Protein AF-A0A5B3FXK9-F1 (afdb_monomer_lite)

pLDDT: mean 92.74, std 5.98, range [57.97, 98.12]

Foldseek 3Di:
DWWQAAAAPVVLLVVLVVVLVVVLVVQDLCCLAPHDLLVVLVVSLVVSQDALPKDWDPPPKDKDKDWDWDALVRDDPVSNVPDPDGIATWIKIKTWIAMDDDQCLRRHHQDPDPDDTFPWDQDNRTTIGMDTDPHRDPPDDPVVVVVVVVVVVVSNVVSVVRSVSSNVVSVVSSVVRSVVSSVVSVVVSVVSVVVVVVVVVVDPPD

Organism: NCBI:txid328814

Sequence (206 aa):
MYLFNNTPIQTRFDESDKKIASELNKITDNELLNCDLQKIADRIEQQYSIICDTEFTTEDVEPISYLMPISREALRPELRIGAIHEFYDFVAVDYKFKIQGDYTFFFNTPTDTHYAPIKGSANANGLTLTIITEYTRIPLSDEWKERVKEDIKFLVSEVKTRINLLKEECKKRNANIKPNVLSILEKERQNLIEKKAHDAKLNPFK

Radius of gyration: 26.64 Å; chains: 1; bounding box: 63×34×82 Å

Structure (mmCIF, N/CA/C/O backbone):
data_AF-A0A5B3FXK9-F1
#
_entry.id   AF-A0A5B3FXK9-F1
#
loop_
_atom_site.group_PDB
_atom_site.id
_atom_site.type_symbol
_atom_site.label_atom_id
_atom_site.label_alt_id
_atom_site.label_comp_id
_atom_site.label_asym_id
_atom_site.label_entity_id
_atom_site.label_seq_id
_atom_site.pdbx_PDB_ins_code
_atom_site.Cartn_x
_atom_site.Cartn_y
_atom_site.Cartn_z
_atom_site.occupancy
_atom_site.B_iso_or_equiv
_atom_site.auth_seq_id
_atom_site.auth_comp_id
_atom_site.auth_asym_id
_atom_site.auth_atom_id
_atom_site.pdbx_PDB_model_num
ATOM 1 N N . MET A 1 1 ? 5.997 10.559 -14.196 1.00 81.81 1 MET A N 1
ATOM 2 C CA . MET A 1 1 ? 5.509 10.458 -12.806 1.00 81.81 1 MET A CA 1
ATOM 3 C C . MET A 1 1 ? 6.437 9.501 -12.059 1.00 81.81 1 MET A C 1
ATOM 5 O O . MET A 1 1 ? 7.185 8.783 -12.723 1.00 81.81 1 MET A O 1
ATOM 9 N N . TYR A 1 2 ? 6.480 9.555 -10.728 1.00 89.50 2 TYR A N 1
ATOM 10 C CA . TYR A 1 2 ? 7.303 8.655 -9.918 1.00 89.50 2 TYR A CA 1
ATOM 11 C C . TYR A 1 2 ? 6.412 7.870 -8.960 1.00 89.50 2 TYR A C 1
ATOM 13 O O . TYR A 1 2 ? 5.495 8.433 -8.364 1.00 89.50 2 TYR A O 1
ATOM 21 N N . LEU A 1 3 ? 6.675 6.574 -8.845 1.00 93.12 3 LEU A N 1
ATOM 22 C CA . LEU A 1 3 ? 5.987 5.674 -7.927 1.00 93.12 3 LEU A CA 1
ATOM 23 C C . LEU A 1 3 ? 6.659 5.738 -6.551 1.00 93.12 3 LEU A C 1
ATOM 25 O O . LEU A 1 3 ? 7.867 5.967 -6.455 1.00 93.12 3 LEU A O 1
ATOM 29 N N . PHE A 1 4 ? 5.872 5.509 -5.500 1.00 92.19 4 PHE A N 1
ATOM 30 C CA . PHE A 1 4 ? 6.285 5.472 -4.093 1.00 92.19 4 PHE A CA 1
ATOM 31 C C . PHE A 1 4 ? 6.976 6.752 -3.599 1.00 92.19 4 PHE A C 1
ATOM 33 O O . PHE A 1 4 ? 7.800 6.692 -2.691 1.00 92.19 4 PHE A O 1
ATOM 40 N N . ASN A 1 5 ? 6.670 7.907 -4.195 1.00 86.38 5 ASN A N 1
ATOM 41 C CA . ASN A 1 5 ? 7.352 9.174 -3.903 1.00 86.38 5 ASN A CA 1
ATOM 42 C C . ASN A 1 5 ? 6.392 10.337 -3.594 1.00 86.38 5 ASN A C 1
ATOM 44 O O . ASN A 1 5 ? 6.823 11.486 -3.547 1.00 86.38 5 ASN A O 1
ATOM 48 N N . ASN A 1 6 ? 5.090 10.070 -3.448 1.00 82.75 6 ASN A N 1
ATOM 49 C CA . ASN A 1 6 ? 4.098 11.140 -3.328 1.00 82.75 6 ASN A CA 1
ATOM 50 C C . ASN A 1 6 ? 3.686 11.362 -1.874 1.00 82.75 6 ASN A C 1
ATOM 52 O O . ASN A 1 6 ? 3.836 12.462 -1.351 1.00 82.75 6 ASN A O 1
ATOM 56 N N . THR A 1 7 ? 3.137 10.334 -1.226 1.00 90.00 7 THR A N 1
ATOM 57 C CA . THR A 1 7 ? 2.491 10.498 0.081 1.00 90.00 7 THR A CA 1
ATOM 58 C C . THR A 1 7 ? 2.931 9.395 1.035 1.00 90.00 7 THR A C 1
ATOM 60 O O . THR A 1 7 ? 2.656 8.229 0.763 1.00 90.00 7 THR A O 1
ATOM 63 N N . PRO A 1 8 ? 3.558 9.705 2.181 1.00 93.00 8 PRO A N 1
ATOM 64 C CA . PRO A 1 8 ? 3.872 8.692 3.184 1.00 93.00 8 PRO A CA 1
ATOM 65 C C . PRO A 1 8 ? 2.625 7.899 3.575 1.00 93.00 8 PRO A C 1
ATOM 67 O O . PRO A 1 8 ? 1.554 8.488 3.756 1.00 93.00 8 PRO A O 1
ATOM 70 N N . ILE A 1 9 ? 2.748 6.579 3.712 1.00 94.88 9 ILE A N 1
ATOM 71 C CA . ILE A 1 9 ? 1.626 5.711 4.102 1.00 94.88 9 ILE A CA 1
ATOM 72 C C . ILE A 1 9 ? 1.022 6.113 5.453 1.00 94.88 9 ILE A C 1
ATOM 74 O O . ILE A 1 9 ? -0.195 6.036 5.622 1.00 94.88 9 ILE A O 1
ATOM 78 N N . GLN A 1 10 ? 1.838 6.681 6.346 1.00 94.88 10 GLN A N 1
ATOM 79 C CA . GLN A 1 10 ? 1.399 7.268 7.610 1.00 94.88 10 GLN A CA 1
ATOM 80 C C . GLN A 1 10 ? 0.251 8.274 7.442 1.00 94.88 10 GLN A C 1
ATOM 82 O O . GLN A 1 10 ? -0.659 8.301 8.260 1.00 94.88 10 GLN A O 1
ATOM 87 N N . THR A 1 11 ? 0.212 9.027 6.339 1.00 94.69 11 THR A N 1
ATOM 88 C CA . THR A 1 11 ? -0.885 9.972 6.063 1.00 94.69 11 THR A CA 1
ATOM 89 C C . THR A 1 11 ? -2.238 9.256 5.991 1.00 94.69 11 THR A C 1
ATOM 91 O O . THR A 1 11 ? -3.225 9.743 6.537 1.00 94.69 11 THR A O 1
ATOM 94 N N . ARG A 1 12 ? -2.291 8.063 5.373 1.00 95.06 12 ARG A N 1
ATOM 95 C CA . ARG A 1 12 ? -3.518 7.248 5.335 1.00 95.06 12 ARG A CA 1
ATOM 96 C C . ARG A 1 12 ? -3.893 6.733 6.721 1.00 95.06 12 ARG A C 1
ATOM 98 O O . ARG A 1 12 ? -5.078 6.667 7.045 1.00 95.06 12 ARG A O 1
ATOM 105 N N . PHE A 1 13 ? -2.897 6.353 7.522 1.00 97.00 13 PHE A N 1
ATOM 106 C CA . PHE A 1 13 ? -3.119 5.903 8.895 1.00 97.00 13 PHE A CA 1
ATOM 107 C C . PHE A 1 13 ? -3.712 7.031 9.737 1.00 97.00 13 PHE A C 1
ATOM 109 O O . PHE A 1 13 ? -4.782 6.848 10.309 1.00 97.00 13 PHE A O 1
ATOM 116 N N . ASP A 1 14 ? -3.118 8.223 9.689 1.00 96.62 14 ASP A N 1
ATOM 117 C CA . ASP A 1 14 ? -3.588 9.402 10.417 1.00 96.62 14 ASP A CA 1
ATOM 118 C C . ASP A 1 14 ? -5.019 9.797 10.018 1.00 96.62 14 ASP A C 1
ATOM 120 O O . ASP A 1 14 ? -5.844 10.152 10.863 1.00 96.62 14 ASP A O 1
ATOM 124 N N . GLU A 1 15 ? -5.351 9.736 8.726 1.00 96.56 15 GLU A N 1
ATOM 125 C CA . GLU A 1 15 ? -6.713 9.982 8.243 1.00 96.56 15 GLU A CA 1
ATOM 126 C C . GLU A 1 15 ? -7.714 8.953 8.771 1.00 96.56 15 GLU A C 1
ATOM 128 O O . GLU A 1 15 ? -8.836 9.311 9.145 1.00 96.56 15 GLU A O 1
ATOM 133 N N . SER A 1 16 ? -7.330 7.677 8.812 1.00 96.81 16 SER A N 1
ATOM 134 C CA . SER A 1 16 ? -8.173 6.635 9.385 1.00 96.81 16 SER A CA 1
ATOM 135 C C . SER A 1 16 ? -8.326 6.795 10.896 1.00 96.81 16 SER A C 1
ATOM 137 O O . SER A 1 16 ? -9.437 6.628 11.397 1.00 96.81 16 SER A O 1
ATOM 139 N N . ASP A 1 17 ? -7.261 7.139 11.614 1.00 97.19 17 ASP A N 1
ATOM 140 C CA . ASP A 1 17 ? -7.272 7.311 13.068 1.00 97.19 17 ASP A CA 1
ATOM 141 C C . ASP A 1 17 ? -8.139 8.507 13.478 1.00 97.19 17 ASP A C 1
ATOM 143 O O . ASP A 1 17 ? -8.916 8.418 14.430 1.00 97.19 17 ASP A O 1
ATOM 147 N N . LYS A 1 18 ? -8.124 9.598 12.698 1.00 97.62 18 LYS A N 1
ATOM 148 C CA . LYS A 1 18 ? -9.058 10.725 12.877 1.00 97.62 18 LYS A CA 1
ATOM 149 C C . LYS A 1 18 ? -10.519 10.295 12.744 1.00 97.62 18 LYS A C 1
ATOM 151 O O . LYS A 1 18 ? -11.366 10.761 13.506 1.00 97.62 18 LYS A O 1
ATOM 156 N N . LYS A 1 19 ? -10.830 9.409 11.792 1.00 97.81 19 LYS A N 1
ATOM 157 C CA . LYS A 1 19 ? -12.194 8.883 11.623 1.00 97.81 19 LYS A CA 1
ATOM 158 C C . LYS A 1 19 ? -12.588 7.977 12.789 1.00 97.81 19 LYS A C 1
ATOM 160 O O . LYS A 1 19 ? -13.693 8.133 13.296 1.00 97.81 19 LYS A O 1
ATOM 165 N N . ILE A 1 20 ? -11.681 7.117 13.260 1.00 98.00 20 ILE A N 1
ATOM 166 C CA . ILE A 1 20 ? -11.895 6.295 14.462 1.00 98.00 20 ILE A CA 1
ATOM 167 C C . ILE A 1 20 ? -12.208 7.190 15.665 1.00 98.00 20 ILE A C 1
ATOM 169 O O . ILE A 1 20 ? -13.230 6.997 16.316 1.00 98.00 20 ILE A O 1
ATOM 173 N N . ALA A 1 21 ? -11.389 8.212 15.924 1.00 97.06 21 ALA A N 1
ATOM 174 C CA . ALA A 1 21 ? -11.617 9.147 17.025 1.00 97.06 21 ALA A CA 1
ATOM 175 C C . ALA A 1 21 ? -12.979 9.855 16.910 1.00 97.06 21 ALA A C 1
ATOM 177 O O . ALA A 1 21 ? -13.690 10.018 17.900 1.00 97.06 21 ALA A O 1
ATOM 178 N N . SER A 1 22 ? -13.382 10.241 15.694 1.00 97.12 22 SER A N 1
ATOM 179 C CA . SER A 1 22 ? -14.701 10.831 15.464 1.00 97.12 22 SER A CA 1
ATOM 180 C C . SER A 1 22 ? -15.853 9.863 15.731 1.00 97.12 22 SER A C 1
ATOM 182 O O . SER A 1 22 ? -16.905 10.334 16.155 1.00 97.12 22 SER A O 1
ATOM 184 N N . GLU A 1 23 ? -15.708 8.568 15.449 1.00 96.19 23 GLU A N 1
ATOM 185 C CA . GLU A 1 23 ? -16.738 7.569 15.759 1.00 96.19 23 GLU A CA 1
ATOM 186 C C . GLU A 1 23 ? -16.825 7.285 17.252 1.00 96.19 23 GLU A C 1
ATOM 188 O O . GLU A 1 23 ? -17.927 7.192 17.784 1.00 96.19 23 GLU A O 1
ATOM 193 N N . LEU A 1 24 ? -15.685 7.214 17.942 1.00 96.31 24 LEU A N 1
ATOM 194 C CA . LEU A 1 24 ? -15.653 7.030 19.393 1.00 96.31 24 LEU A CA 1
ATOM 195 C C . LEU A 1 24 ? -16.425 8.146 20.109 1.00 96.31 24 LEU A C 1
ATOM 197 O O . LEU A 1 24 ? -17.280 7.864 20.940 1.00 96.31 24 LEU A O 1
ATOM 201 N N . ASN A 1 25 ? -16.243 9.399 19.680 1.00 94.81 25 ASN A N 1
ATOM 202 C CA . ASN A 1 25 ? -16.965 10.554 20.227 1.00 94.81 25 ASN A CA 1
ATOM 203 C C . ASN A 1 25 ? -18.492 10.526 20.005 1.00 94.81 25 ASN A C 1
ATOM 205 O O . ASN A 1 25 ? -19.206 11.323 20.611 1.00 94.81 25 ASN A O 1
ATOM 209 N N . LYS A 1 26 ? -19.006 9.670 19.112 1.00 95.25 26 LYS A N 1
ATOM 210 C CA . LYS A 1 26 ? -20.451 9.516 18.868 1.00 95.25 26 LYS A CA 1
ATOM 211 C C . LYS A 1 26 ? -21.091 8.448 19.755 1.00 95.25 26 LYS A C 1
ATOM 213 O O . LYS A 1 26 ? -22.316 8.347 19.756 1.00 95.25 26 LYS A O 1
ATOM 218 N N . ILE A 1 27 ? -20.297 7.652 20.471 1.00 94.44 27 ILE A N 1
ATOM 219 C CA . ILE A 1 27 ? -20.809 6.585 21.330 1.00 94.44 27 ILE A CA 1
ATOM 220 C C . ILE A 1 27 ? -21.495 7.212 22.538 1.00 94.44 27 ILE A C 1
ATOM 222 O O . ILE A 1 27 ? -20.936 8.050 23.243 1.00 94.44 27 ILE A O 1
ATOM 226 N N . THR A 1 28 ? -22.735 6.803 22.775 1.00 94.38 28 THR A N 1
ATOM 227 C CA . THR A 1 28 ? -23.538 7.335 23.874 1.00 94.38 28 THR A CA 1
ATOM 228 C C . THR A 1 28 ? -23.188 6.681 25.212 1.00 94.38 28 THR A C 1
ATOM 230 O O . THR A 1 28 ? -22.796 5.516 25.275 1.00 94.38 28 THR A O 1
ATOM 233 N N . ASP A 1 29 ? -23.454 7.384 26.318 1.00 93.38 29 ASP A N 1
ATOM 234 C CA . ASP A 1 29 ? -23.373 6.833 27.681 1.00 93.38 29 ASP A CA 1
ATOM 235 C C . ASP A 1 29 ? -24.139 5.508 27.837 1.00 93.38 29 ASP A C 1
ATOM 237 O O . ASP A 1 29 ? -23.739 4.624 28.596 1.00 93.38 29 ASP A O 1
ATOM 241 N N . ASN A 1 30 ? -25.275 5.377 27.143 1.00 92.81 30 ASN A N 1
ATOM 242 C CA . ASN A 1 30 ? -26.085 4.165 27.173 1.00 92.81 30 ASN A CA 1
ATOM 243 C C . ASN A 1 30 ? -25.373 2.999 26.478 1.00 92.81 30 ASN A C 1
ATOM 245 O O . ASN A 1 30 ? -25.365 1.892 27.010 1.00 92.81 30 ASN A O 1
ATOM 249 N N . GLU A 1 31 ? -24.760 3.248 25.321 1.00 92.00 31 GLU A N 1
ATOM 250 C CA . GLU A 1 31 ? -23.959 2.245 24.619 1.00 92.00 31 GLU A CA 1
ATOM 251 C C . GLU A 1 31 ? -22.727 1.850 25.438 1.00 92.00 31 GLU A C 1
ATOM 253 O O . GLU A 1 31 ? -22.472 0.660 25.604 1.00 92.00 31 GLU A O 1
ATOM 258 N N . LEU A 1 32 ? -22.017 2.814 26.034 1.00 93.19 32 LEU A N 1
ATOM 259 C CA . LEU A 1 32 ? -20.849 2.531 26.878 1.00 93.19 32 LEU A CA 1
ATOM 260 C C . LEU A 1 32 ? -21.176 1.619 28.068 1.00 93.19 32 LEU A C 1
ATOM 262 O O . LEU A 1 32 ? -20.353 0.787 28.446 1.00 93.19 32 LEU A O 1
ATOM 266 N N . LEU A 1 33 ? -22.353 1.771 28.680 1.00 92.56 33 LEU A N 1
ATOM 267 C CA . LEU A 1 33 ? -22.724 1.016 29.882 1.00 92.56 33 LEU A CA 1
ATOM 268 C C . LEU A 1 33 ? -23.396 -0.322 29.586 1.00 92.56 33 LEU A C 1
ATOM 270 O O . LEU A 1 33 ? -23.212 -1.267 30.350 1.00 92.56 33 LEU A O 1
ATOM 274 N N . ASN A 1 34 ? -24.188 -0.390 28.516 1.00 91.56 34 ASN A N 1
ATOM 275 C CA . ASN A 1 34 ? -25.097 -1.511 28.283 1.00 91.56 34 ASN A CA 1
ATOM 276 C C . ASN A 1 34 ? -24.717 -2.368 27.069 1.00 91.56 34 ASN A C 1
ATOM 278 O O . ASN A 1 34 ? -25.306 -3.434 26.880 1.00 91.56 34 ASN A O 1
ATOM 282 N N . CYS A 1 35 ? -23.761 -1.938 26.240 1.00 91.12 35 CYS A N 1
ATOM 283 C CA . CYS A 1 35 ? -23.294 -2.722 25.101 1.00 91.12 35 CYS A CA 1
ATOM 284 C C . CYS A 1 35 ? -21.993 -3.474 25.389 1.00 91.12 35 CYS A C 1
ATOM 286 O O . CYS A 1 35 ? -21.194 -3.137 26.263 1.00 91.12 35 CYS A O 1
ATOM 288 N N . ASP A 1 36 ? -21.781 -4.515 24.588 1.00 95.19 36 ASP A N 1
ATOM 289 C CA . ASP A 1 36 ? -20.534 -5.260 24.557 1.00 95.19 36 ASP A CA 1
ATOM 290 C C . ASP A 1 36 ? -19.453 -4.439 23.837 1.00 95.19 36 ASP A C 1
ATOM 292 O O . ASP A 1 36 ? -19.494 -4.272 22.614 1.00 95.19 36 ASP A O 1
ATOM 296 N N . LEU A 1 37 ? -18.483 -3.932 24.603 1.00 95.44 37 LEU A N 1
ATOM 297 C CA . LEU A 1 37 ? -17.382 -3.126 24.072 1.00 95.44 37 LEU A CA 1
ATOM 298 C C . LEU A 1 37 ? -16.532 -3.896 23.051 1.00 95.44 37 LEU A C 1
ATOM 300 O O . LEU A 1 37 ? -15.992 -3.272 22.139 1.00 95.44 37 LEU A O 1
ATOM 304 N N . GLN A 1 38 ? -16.460 -5.232 23.144 1.00 96.56 38 GLN A N 1
ATOM 305 C CA . GLN A 1 38 ? -15.761 -6.052 22.148 1.00 96.56 38 GLN A CA 1
ATOM 306 C C . GLN A 1 38 ? -16.416 -5.922 20.779 1.00 96.56 38 GLN A C 1
ATOM 308 O O . GLN A 1 38 ? -15.727 -5.656 19.801 1.00 96.56 38 GLN A O 1
ATOM 313 N N . LYS A 1 39 ? -17.751 -5.982 20.716 1.00 95.81 39 LYS A N 1
ATOM 314 C CA . LYS A 1 39 ? -18.489 -5.827 19.453 1.00 95.81 39 LYS A CA 1
ATOM 315 C C . LYS A 1 39 ? -18.331 -4.436 18.847 1.00 95.81 39 LYS A C 1
ATOM 317 O O . LYS A 1 39 ? -18.278 -4.305 17.626 1.00 95.81 39 LYS A O 1
ATOM 322 N N . ILE A 1 40 ? -18.266 -3.395 19.681 1.00 95.06 40 ILE A N 1
ATOM 323 C CA . ILE A 1 40 ? -18.014 -2.026 19.209 1.00 95.06 40 ILE A CA 1
ATOM 324 C C . ILE A 1 40 ? -16.604 -1.933 18.617 1.00 95.06 40 ILE A C 1
ATOM 326 O O . ILE A 1 40 ? -16.437 -1.394 17.522 1.00 95.06 40 ILE A O 1
ATOM 330 N N . ALA A 1 41 ? -15.608 -2.487 19.311 1.00 97.00 41 ALA A N 1
ATOM 331 C CA . ALA A 1 41 ? -14.229 -2.487 18.848 1.00 97.00 41 ALA A CA 1
ATOM 332 C C . ALA A 1 41 ? -14.040 -3.295 17.556 1.00 97.00 41 ALA A C 1
ATOM 334 O O . ALA A 1 41 ? -13.405 -2.792 16.634 1.00 97.00 41 ALA A O 1
ATOM 335 N N . ASP A 1 42 ? -14.656 -4.476 17.451 1.00 97.12 42 ASP A N 1
ATOM 336 C CA . ASP A 1 42 ? -14.648 -5.312 16.242 1.00 97.12 42 ASP A CA 1
ATOM 337 C C . ASP A 1 42 ? -15.225 -4.561 15.037 1.00 97.12 42 ASP A C 1
ATOM 339 O O . ASP A 1 42 ? -14.643 -4.557 13.953 1.00 97.12 42 ASP A O 1
ATOM 343 N N . ARG A 1 43 ? -16.355 -3.866 15.229 1.00 96.31 43 ARG A N 1
ATOM 344 C CA . ARG A 1 43 ? -16.976 -3.050 14.178 1.00 96.31 43 ARG A CA 1
ATOM 345 C C . ARG A 1 43 ? -16.040 -1.938 13.704 1.00 96.31 43 ARG A C 1
ATOM 347 O O . ARG A 1 43 ? -15.911 -1.725 12.501 1.00 96.31 43 ARG A O 1
ATOM 354 N N . ILE A 1 44 ? -15.412 -1.220 14.636 1.00 96.75 44 ILE A N 1
ATOM 355 C CA . ILE A 1 44 ? -14.489 -0.122 14.316 1.00 96.75 44 ILE A CA 1
ATOM 356 C C . ILE A 1 44 ? -13.240 -0.665 13.609 1.00 96.75 44 ILE A C 1
ATOM 358 O O . ILE A 1 44 ? -12.841 -0.117 12.584 1.00 96.75 44 ILE A O 1
ATOM 362 N N . GLU A 1 45 ? -12.653 -1.760 14.092 1.00 97.31 45 GLU A N 1
ATOM 363 C CA . GLU A 1 45 ? -11.527 -2.423 13.429 1.00 97.31 45 GLU A CA 1
ATOM 364 C C . GLU A 1 45 ? -11.882 -2.815 11.995 1.00 97.31 45 GLU A C 1
ATOM 366 O O . GLU A 1 45 ? -11.158 -2.453 11.069 1.00 97.31 45 GLU A O 1
ATOM 371 N N . GLN A 1 46 ? -13.014 -3.489 11.787 1.00 96.00 46 GLN A N 1
ATOM 372 C CA . GLN A 1 46 ? -13.442 -3.916 10.458 1.00 96.00 46 GLN A C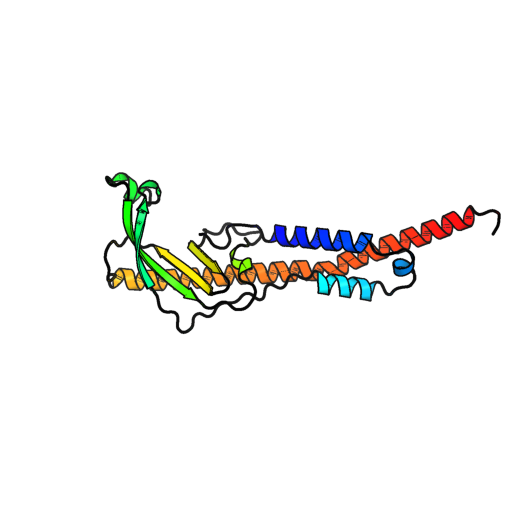A 1
ATOM 373 C C . GLN A 1 46 ? -13.670 -2.729 9.512 1.00 96.00 46 GLN A C 1
ATOM 375 O O . GLN A 1 46 ? -13.276 -2.783 8.349 1.00 96.00 46 GLN A O 1
ATOM 380 N N . GLN A 1 47 ? -14.292 -1.654 10.000 1.00 96.75 47 GLN A N 1
ATOM 381 C CA . GLN A 1 47 ? -14.632 -0.487 9.186 1.00 96.75 47 GLN A CA 1
ATOM 382 C C . GLN A 1 47 ? -13.413 0.366 8.817 1.00 96.75 47 GLN A C 1
ATOM 384 O O . GLN A 1 47 ? -13.388 0.970 7.744 1.00 96.75 47 GLN A O 1
ATOM 389 N N . TYR A 1 48 ? -12.424 0.448 9.707 1.00 97.56 48 TYR A N 1
ATOM 390 C CA . TYR A 1 48 ? -11.278 1.344 9.560 1.00 97.56 48 TYR A CA 1
ATOM 391 C C . TYR A 1 48 ? -9.963 0.622 9.278 1.00 97.56 48 TYR A C 1
ATOM 393 O O . TYR A 1 48 ? -8.921 1.271 9.197 1.00 97.56 48 TYR A O 1
ATOM 401 N N . SER A 1 49 ? -9.985 -0.697 9.099 1.00 97.12 49 SER A N 1
ATOM 402 C CA . SER A 1 49 ? -8.832 -1.444 8.608 1.00 97.12 49 SER A CA 1
ATOM 403 C C . SER A 1 49 ? -8.470 -1.011 7.192 1.00 97.12 49 SER A C 1
ATOM 405 O O . SER A 1 49 ? -9.324 -0.898 6.315 1.00 97.12 49 SER A O 1
ATOM 407 N N . ILE A 1 50 ? -7.179 -0.795 6.960 1.00 96.75 50 ILE A N 1
ATOM 408 C CA . ILE A 1 50 ? -6.650 -0.492 5.630 1.00 96.75 50 ILE A CA 1
ATOM 409 C C . ILE A 1 50 ? -6.105 -1.789 5.046 1.00 96.75 50 ILE A C 1
ATOM 411 O O . ILE A 1 50 ? -5.188 -2.387 5.610 1.00 96.75 50 ILE A O 1
ATOM 415 N N . ILE A 1 51 ? -6.679 -2.236 3.933 1.00 94.62 51 ILE A N 1
ATOM 416 C CA . ILE A 1 51 ? -6.261 -3.457 3.244 1.00 94.62 51 ILE A CA 1
ATOM 417 C C . ILE A 1 51 ? -5.364 -3.052 2.077 1.00 94.62 51 ILE A C 1
ATOM 419 O O . ILE A 1 51 ? -5.804 -2.356 1.168 1.00 94.62 51 ILE A O 1
ATOM 423 N N . CYS A 1 52 ? -4.104 -3.482 2.117 1.00 95.38 52 CYS A N 1
ATOM 424 C CA . CYS A 1 52 ? -3.200 -3.422 0.974 1.00 95.38 52 CYS A CA 1
ATOM 425 C C . CYS A 1 52 ? -3.219 -4.795 0.294 1.00 95.38 52 CYS A C 1
ATOM 427 O O . CYS A 1 52 ? -2.520 -5.718 0.705 1.00 95.38 52 CYS A O 1
ATOM 429 N N . ASP A 1 53 ? -4.069 -4.959 -0.712 1.00 93.31 53 ASP A N 1
ATOM 430 C CA . ASP A 1 53 ? -4.179 -6.172 -1.532 1.00 93.31 53 ASP A CA 1
ATOM 431 C C . ASP A 1 53 ? -3.526 -6.002 -2.910 1.00 93.31 53 ASP A C 1
ATOM 433 O O . ASP A 1 53 ? -3.642 -6.867 -3.773 1.00 93.31 53 ASP A O 1
ATOM 437 N N . THR A 1 54 ? -2.816 -4.890 -3.109 1.00 94.88 54 THR A N 1
ATOM 438 C CA . THR A 1 54 ? -2.213 -4.530 -4.386 1.00 94.88 54 THR A CA 1
ATOM 439 C C . THR A 1 54 ? -1.202 -5.577 -4.831 1.00 94.88 54 THR A C 1
ATOM 441 O O . THR A 1 54 ? -0.261 -5.914 -4.105 1.00 94.88 54 THR A O 1
ATOM 444 N N . GLU A 1 55 ? -1.370 -6.060 -6.054 1.00 94.69 55 GLU A N 1
ATOM 445 C CA . GLU A 1 55 ? -0.470 -6.986 -6.737 1.00 94.69 55 GLU A CA 1
ATOM 446 C C . GLU A 1 55 ? -0.418 -6.653 -8.229 1.00 94.69 55 GLU A C 1
ATOM 448 O O . GLU A 1 55 ? -1.256 -5.918 -8.750 1.00 94.69 55 GLU A O 1
ATOM 453 N N . PHE A 1 56 ? 0.589 -7.161 -8.938 1.00 94.75 56 PHE A N 1
ATOM 454 C CA . PHE A 1 56 ? 0.669 -7.011 -10.388 1.00 94.75 56 PHE A CA 1
ATOM 455 C C . PHE A 1 56 ? 1.281 -8.249 -11.042 1.00 94.75 56 PHE A C 1
ATOM 457 O O . PHE A 1 56 ? 2.175 -8.891 -10.481 1.00 94.75 56 PHE A O 1
ATOM 464 N N . THR A 1 57 ? 0.799 -8.582 -12.238 1.00 92.44 57 THR A N 1
ATOM 465 C CA . THR A 1 57 ? 1.221 -9.778 -12.978 1.00 92.44 57 THR A CA 1
ATOM 466 C C . THR A 1 57 ? 2.352 -9.449 -13.936 1.00 92.44 57 THR A C 1
ATOM 468 O O . THR A 1 57 ? 2.294 -8.444 -14.642 1.00 92.44 57 THR A O 1
ATOM 471 N N . THR A 1 58 ? 3.353 -10.324 -14.009 1.00 91.69 58 THR A N 1
ATOM 472 C CA . THR A 1 58 ? 4.496 -10.187 -14.930 1.00 91.69 58 THR A CA 1
ATOM 473 C C . THR A 1 58 ? 4.390 -11.086 -16.164 1.00 91.69 58 THR A C 1
ATOM 475 O O . THR A 1 58 ? 5.347 -11.181 -16.926 1.00 91.69 58 THR A O 1
ATOM 478 N N . GLU A 1 59 ? 3.256 -11.762 -16.342 1.00 86.56 59 GLU A N 1
ATOM 479 C CA . GLU A 1 59 ? 2.956 -12.614 -17.496 1.00 86.56 59 GLU A CA 1
ATOM 480 C C . GLU A 1 59 ? 2.484 -11.772 -18.688 1.00 86.56 59 GLU A C 1
ATOM 482 O O . GLU A 1 59 ? 1.808 -10.758 -18.498 1.00 86.56 59 GLU A O 1
ATOM 487 N N . ASP A 1 60 ? 2.855 -12.195 -19.900 1.00 82.88 60 ASP A N 1
ATOM 488 C CA . ASP A 1 60 ? 2.449 -11.590 -21.179 1.00 82.88 60 ASP A CA 1
ATOM 489 C C . ASP A 1 60 ? 2.683 -10.070 -21.278 1.00 82.88 60 ASP A C 1
ATOM 491 O O . ASP A 1 60 ? 1.885 -9.323 -21.848 1.00 82.88 60 ASP A O 1
ATOM 495 N N . VAL A 1 61 ? 3.789 -9.590 -20.699 1.00 89.94 61 VAL A N 1
ATOM 496 C CA . VAL A 1 61 ? 4.155 -8.169 -20.726 1.00 89.94 61 VAL A CA 1
ATOM 497 C C . VAL A 1 61 ? 5.003 -7.869 -21.956 1.00 89.94 61 VAL A C 1
ATOM 499 O O . VAL A 1 61 ? 6.173 -8.251 -22.028 1.00 89.94 61 VAL A O 1
ATOM 502 N N . GLU A 1 62 ? 4.433 -7.123 -22.897 1.00 87.62 62 GLU A N 1
ATOM 503 C CA . GLU A 1 62 ? 5.155 -6.640 -24.073 1.00 87.62 62 GLU A CA 1
ATOM 504 C C . GLU A 1 62 ? 5.765 -5.248 -23.826 1.00 87.62 62 GLU A C 1
ATOM 506 O O . GLU A 1 62 ? 5.054 -4.327 -23.403 1.00 87.62 62 GLU A O 1
ATOM 511 N N . PRO A 1 63 ? 7.076 -5.062 -24.081 1.00 94.56 63 PRO A N 1
ATOM 512 C CA . PRO A 1 63 ? 7.711 -3.757 -23.983 1.00 94.56 63 PRO A CA 1
ATOM 513 C C . PRO A 1 63 ? 7.348 -2.867 -25.174 1.00 94.56 63 PRO A C 1
ATOM 515 O O . PRO A 1 63 ? 7.334 -3.312 -26.322 1.00 94.56 63 PRO A O 1
ATOM 518 N N . ILE A 1 64 ? 7.154 -1.576 -24.916 1.00 95.25 64 ILE A N 1
ATOM 519 C CA . ILE A 1 64 ? 6.941 -0.562 -25.952 1.00 95.25 64 ILE A CA 1
ATOM 520 C C . ILE A 1 64 ? 8.129 0.395 -25.938 1.00 95.25 64 ILE A C 1
ATOM 522 O O . ILE A 1 64 ? 8.343 1.110 -24.962 1.00 95.25 64 ILE A O 1
ATOM 526 N N . SER A 1 65 ? 8.904 0.417 -27.023 1.00 96.12 65 SER A N 1
ATOM 527 C CA . SER A 1 65 ? 10.052 1.315 -27.176 1.00 96.12 65 SER A CA 1
ATOM 528 C C . SER A 1 65 ? 9.693 2.547 -28.002 1.00 96.12 65 SER A C 1
ATOM 530 O O . SER A 1 65 ? 9.071 2.430 -29.056 1.00 96.12 65 SER A O 1
ATOM 532 N N . TYR A 1 66 ? 10.122 3.723 -27.554 1.00 96.12 66 TYR A N 1
ATOM 533 C CA . TYR A 1 66 ? 9.893 4.992 -28.246 1.00 96.12 66 TYR A CA 1
ATOM 534 C C . TYR A 1 66 ? 11.019 5.987 -27.951 1.00 96.12 66 TYR A C 1
ATOM 536 O O . TYR A 1 66 ? 11.741 5.845 -26.965 1.00 96.12 66 TYR A O 1
ATOM 544 N N . LEU A 1 67 ? 11.192 6.987 -28.818 1.00 95.69 67 LEU A N 1
ATOM 545 C CA . LEU A 1 67 ? 12.111 8.091 -28.551 1.00 95.69 67 LEU A CA 1
ATOM 546 C C . LEU A 1 67 ? 11.432 9.100 -27.626 1.00 95.69 67 LEU A C 1
ATOM 548 O O . LEU A 1 67 ? 10.311 9.541 -27.879 1.00 95.69 67 LEU A O 1
ATOM 552 N N . MET A 1 68 ? 12.118 9.436 -26.544 1.00 93.06 68 MET A N 1
ATOM 553 C CA . MET A 1 68 ? 11.692 10.396 -25.545 1.00 93.06 68 MET A CA 1
ATOM 554 C C . MET A 1 68 ? 12.699 11.551 -25.506 1.00 93.06 68 MET A C 1
ATOM 556 O O . MET A 1 68 ? 13.871 11.306 -25.206 1.00 93.06 68 MET A O 1
ATOM 560 N N . PRO A 1 69 ? 12.261 12.800 -25.737 1.00 93.50 69 PRO A N 1
ATOM 561 C CA . PRO A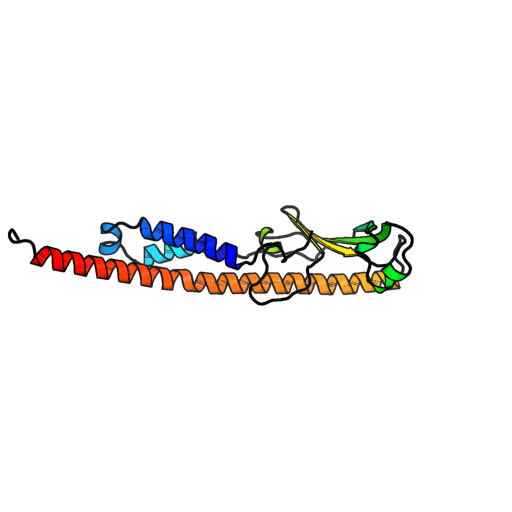 1 69 ? 13.130 13.953 -25.588 1.00 93.50 69 PRO A CA 1
ATOM 562 C C . PRO A 1 69 ? 13.424 14.187 -24.103 1.00 93.50 69 PRO A C 1
ATOM 564 O O . PRO A 1 69 ? 12.517 14.307 -23.273 1.00 93.50 69 PRO A O 1
ATOM 567 N N . ILE A 1 70 ? 14.705 14.264 -23.766 1.00 91.31 70 ILE A N 1
ATOM 568 C CA . ILE A 1 70 ? 15.216 14.562 -22.431 1.00 91.31 70 ILE A CA 1
ATOM 569 C C . ILE A 1 70 ? 15.915 15.912 -22.482 1.00 91.31 70 ILE A C 1
ATOM 571 O O . ILE A 1 70 ? 16.785 16.140 -23.322 1.00 91.31 70 ILE A O 1
ATOM 575 N N . SER A 1 71 ? 15.525 16.821 -21.588 1.00 91.94 71 SER A N 1
ATOM 576 C CA . SER A 1 71 ? 16.175 18.125 -21.500 1.00 91.94 71 SER A CA 1
ATOM 577 C C . SER A 1 71 ? 17.625 17.975 -21.050 1.00 91.94 71 SER A C 1
ATOM 579 O O . SER A 1 71 ? 17.967 17.084 -20.268 1.00 91.94 71 SER A O 1
ATOM 581 N N . ARG A 1 72 ? 18.480 18.899 -21.488 1.00 89.69 72 ARG A N 1
ATOM 582 C CA . ARG A 1 72 ? 19.884 18.980 -21.079 1.00 89.69 72 ARG A CA 1
ATOM 583 C C . ARG A 1 72 ? 20.033 18.952 -19.558 1.00 89.69 72 ARG A C 1
ATOM 585 O O . ARG A 1 72 ? 20.917 18.283 -19.041 1.00 89.69 72 ARG A O 1
ATOM 592 N N . GLU A 1 73 ? 19.159 19.645 -18.838 1.00 89.38 73 GLU A N 1
ATOM 593 C CA . GLU A 1 73 ? 19.175 19.706 -17.373 1.00 89.38 73 GLU A CA 1
ATOM 594 C C . GLU A 1 73 ? 18.887 18.355 -16.707 1.00 89.38 73 GLU A C 1
ATOM 596 O O . GLU A 1 73 ? 19.401 18.079 -15.624 1.00 89.38 73 GLU A O 1
ATOM 601 N N . ALA A 1 74 ? 18.101 17.497 -17.360 1.00 86.94 74 ALA A N 1
ATOM 602 C CA . ALA A 1 74 ? 17.751 16.171 -16.866 1.00 86.94 74 ALA A CA 1
ATOM 603 C C . ALA A 1 74 ? 18.793 15.090 -17.212 1.00 86.94 74 ALA A C 1
ATOM 605 O O . ALA A 1 74 ? 18.701 13.976 -16.694 1.00 86.94 74 ALA A O 1
ATOM 606 N N . LEU A 1 75 ? 19.792 15.394 -18.052 1.00 87.06 75 LEU A N 1
ATOM 607 C CA . LEU A 1 75 ? 20.889 14.469 -18.361 1.00 87.06 75 LEU A CA 1
ATOM 608 C C . LEU A 1 75 ? 21.721 14.153 -17.112 1.00 87.06 75 LEU A C 1
ATOM 610 O O . LEU A 1 75 ? 21.700 14.900 -16.134 1.00 87.06 75 LEU A O 1
ATOM 614 N N . ARG A 1 76 ? 22.518 13.082 -17.130 1.00 84.12 76 ARG A N 1
ATOM 615 C CA . ARG A 1 76 ? 23.520 12.867 -16.073 1.00 84.12 76 ARG A CA 1
ATOM 616 C C . ARG A 1 76 ? 24.631 13.925 -16.157 1.00 84.12 76 ARG A C 1
ATOM 618 O O . ARG A 1 76 ? 24.899 14.401 -17.264 1.00 84.12 76 ARG A O 1
ATOM 625 N N . PRO A 1 77 ? 25.267 14.319 -15.037 1.00 86.44 77 PRO A N 1
ATOM 626 C CA . PRO A 1 77 ? 26.290 15.367 -15.028 1.00 86.44 77 PRO A CA 1
ATOM 627 C C . PRO A 1 77 ? 27.378 15.187 -16.094 1.00 86.44 77 PRO A C 1
ATOM 629 O O . PRO A 1 77 ? 27.759 16.156 -16.743 1.00 86.44 77 PRO A O 1
ATOM 632 N N . GLU A 1 78 ? 27.805 13.951 -16.343 1.00 86.44 78 GLU A N 1
ATOM 633 C CA . GLU A 1 78 ? 28.841 13.605 -17.319 1.00 86.44 78 GLU A CA 1
ATOM 634 C C . GLU A 1 78 ? 28.404 13.941 -18.752 1.00 86.44 78 GLU A C 1
ATOM 636 O O . GLU A 1 78 ? 29.174 14.496 -19.535 1.00 86.44 78 GLU A O 1
ATOM 641 N N . LEU A 1 79 ? 27.136 13.676 -19.080 1.00 84.38 79 LEU A N 1
ATOM 642 C CA . LEU A 1 79 ? 26.549 13.979 -20.387 1.00 84.38 79 LEU A CA 1
ATOM 643 C C . LEU A 1 79 ? 26.245 15.476 -20.558 1.00 84.38 79 LEU A C 1
ATOM 645 O O . LEU A 1 79 ? 26.259 15.983 -21.678 1.00 84.38 79 LEU A O 1
ATOM 649 N N . ARG A 1 80 ? 26.007 16.214 -19.463 1.00 86.38 80 ARG A N 1
ATOM 650 C CA . ARG A 1 80 ? 25.719 17.663 -19.509 1.00 86.38 80 ARG A CA 1
ATOM 651 C C . ARG A 1 80 ? 26.905 18.507 -19.954 1.00 86.38 80 ARG A C 1
ATOM 653 O O . ARG A 1 80 ? 26.689 19.561 -20.558 1.00 86.38 80 ARG A O 1
ATOM 660 N N . ILE A 1 81 ? 28.126 18.076 -19.629 1.00 85.31 81 ILE A N 1
ATOM 661 C CA . ILE A 1 81 ? 29.360 18.838 -19.876 1.00 85.31 81 ILE A CA 1
ATOM 662 C C . ILE A 1 81 ? 29.570 19.062 -21.381 1.00 85.31 81 ILE A C 1
ATOM 664 O O . ILE A 1 81 ? 29.949 20.158 -21.784 1.00 85.31 81 ILE A O 1
ATOM 668 N N . GLY A 1 82 ? 29.263 18.060 -22.212 1.00 82.06 82 GLY A N 1
ATOM 669 C CA . GLY A 1 82 ? 29.374 18.139 -23.675 1.00 82.06 82 GLY A CA 1
ATOM 670 C C . GLY A 1 82 ? 28.076 18.496 -24.402 1.00 82.06 82 GLY A C 1
ATOM 671 O O . GLY A 1 82 ? 28.061 18.566 -25.630 1.00 82.06 82 GLY A O 1
ATOM 672 N N . ALA A 1 83 ? 26.976 18.693 -23.675 1.00 86.56 83 ALA A N 1
ATOM 673 C CA . ALA A 1 83 ? 25.674 18.924 -24.277 1.00 86.56 83 ALA A CA 1
ATOM 674 C C . ALA A 1 83 ? 25.547 20.361 -24.814 1.00 86.56 83 ALA A C 1
ATOM 676 O O . ALA A 1 83 ? 25.556 21.322 -24.047 1.00 86.56 83 ALA A O 1
ATOM 677 N N . ILE A 1 84 ? 25.367 20.500 -26.129 1.00 89.62 84 ILE A N 1
ATOM 678 C CA . ILE A 1 84 ? 25.164 21.781 -26.827 1.00 89.62 84 ILE A CA 1
ATOM 679 C C . ILE A 1 84 ? 23.689 22.092 -27.130 1.00 89.62 84 ILE A C 1
ATOM 681 O O . ILE A 1 84 ? 23.307 23.257 -27.172 1.00 89.62 84 ILE A O 1
ATOM 685 N N . HIS A 1 85 ? 22.855 21.069 -27.316 1.00 90.56 85 HIS A N 1
ATOM 686 C CA . HIS A 1 85 ? 21.417 21.203 -27.549 1.00 90.56 85 HIS A CA 1
ATOM 687 C C . HIS A 1 85 ? 20.614 21.233 -26.245 1.00 90.56 85 HIS A C 1
ATOM 689 O O . HIS A 1 85 ? 21.073 20.756 -25.205 1.00 90.56 85 HIS A O 1
ATOM 695 N N . GLU A 1 86 ? 19.409 21.799 -26.316 1.00 91.44 86 GLU A N 1
ATOM 696 C CA . GLU A 1 86 ? 18.472 21.883 -25.192 1.00 91.44 86 GLU A CA 1
ATOM 697 C C . GLU A 1 86 ? 17.796 20.537 -24.895 1.00 91.44 86 GLU A C 1
ATOM 699 O O . GLU A 1 86 ? 17.552 20.223 -23.733 1.00 91.44 86 GLU A O 1
ATOM 704 N N . PHE A 1 87 ? 17.566 19.713 -25.922 1.00 91.94 87 PHE A N 1
ATOM 705 C CA . PHE A 1 87 ? 16.934 18.398 -25.811 1.00 91.94 87 PHE A CA 1
ATOM 706 C C . PHE A 1 87 ? 17.722 17.327 -26.570 1.00 91.94 87 PHE A C 1
ATOM 708 O O . PHE A 1 87 ? 18.335 17.611 -27.600 1.00 91.94 87 PHE A O 1
ATOM 715 N N . TYR A 1 88 ? 17.671 16.098 -26.057 1.00 91.00 88 TYR A N 1
ATOM 716 C CA . TYR A 1 88 ? 18.263 14.901 -26.655 1.00 91.00 88 TYR A CA 1
ATOM 717 C C . TYR A 1 88 ? 17.249 13.767 -26.654 1.00 91.00 88 TYR A C 1
ATOM 719 O O . TYR A 1 88 ? 16.646 13.482 -25.621 1.00 91.00 88 TYR A O 1
ATOM 727 N N . ASP A 1 89 ? 17.092 13.099 -27.792 1.00 93.50 89 ASP A N 1
ATOM 728 C CA . ASP A 1 89 ? 16.208 11.944 -27.900 1.00 93.50 89 ASP A CA 1
ATOM 729 C C . ASP A 1 89 ? 16.903 10.685 -27.386 1.00 93.50 89 ASP A C 1
ATOM 731 O O . ASP A 1 89 ? 17.894 10.229 -27.960 1.00 93.50 89 ASP A O 1
ATOM 735 N N . PHE A 1 90 ? 16.350 10.095 -26.328 1.00 94.50 90 PHE A N 1
ATOM 736 C CA . PHE A 1 90 ? 16.754 8.783 -25.837 1.00 94.50 90 PHE A CA 1
ATOM 737 C C . PHE A 1 90 ? 15.635 7.766 -25.985 1.00 94.50 90 PHE A C 1
ATOM 739 O O . PHE A 1 90 ? 14.455 8.096 -25.916 1.00 94.50 90 PHE A O 1
ATOM 746 N N . VAL A 1 91 ? 15.998 6.501 -26.153 1.00 95.94 91 VAL A N 1
ATOM 747 C CA . VAL A 1 91 ? 15.032 5.413 -26.165 1.00 95.94 91 VAL A CA 1
ATOM 748 C C . VAL A 1 91 ? 14.522 5.208 -24.748 1.00 95.94 91 VAL A C 1
ATOM 750 O O . VAL A 1 91 ? 15.288 4.894 -23.832 1.00 95.94 91 VAL A O 1
ATOM 753 N N . ALA A 1 92 ? 13.216 5.363 -24.589 1.00 95.81 92 ALA A N 1
ATOM 754 C CA . ALA A 1 92 ? 12.471 4.906 -23.436 1.00 95.81 92 ALA A CA 1
ATOM 755 C C . ALA A 1 92 ? 11.796 3.569 -23.762 1.00 95.81 92 ALA A C 1
ATOM 757 O O . ALA A 1 92 ? 11.403 3.318 -24.904 1.00 95.81 92 ALA A O 1
ATOM 758 N N . VAL A 1 93 ? 11.680 2.708 -22.757 1.00 97.19 93 VAL A N 1
ATOM 759 C CA . VAL A 1 93 ? 10.997 1.420 -22.847 1.00 97.19 93 VAL A CA 1
ATOM 760 C C . VAL A 1 93 ? 9.971 1.340 -21.729 1.00 97.19 93 VAL A C 1
ATOM 762 O O . VAL A 1 93 ? 10.329 1.328 -20.550 1.00 97.19 93 VAL A O 1
ATOM 765 N N . ASP A 1 94 ? 8.703 1.282 -22.117 1.00 96.88 94 ASP A N 1
ATOM 766 C CA . ASP A 1 94 ? 7.580 1.110 -21.207 1.00 96.88 94 ASP A CA 1
ATOM 767 C C . ASP A 1 94 ? 7.196 -0.363 -21.095 1.00 96.88 94 ASP A C 1
ATOM 769 O O . ASP A 1 94 ? 6.990 -1.045 -22.098 1.00 96.88 94 ASP A O 1
ATOM 773 N N . TYR A 1 95 ? 7.024 -0.823 -19.860 1.00 97.38 95 TYR A N 1
ATOM 774 C CA . TYR A 1 95 ? 6.468 -2.128 -19.522 1.00 97.38 95 TYR A CA 1
ATOM 775 C C . TYR A 1 95 ? 5.133 -1.935 -18.816 1.00 97.38 95 TYR A C 1
ATOM 777 O O . TYR A 1 95 ? 5.079 -1.286 -17.769 1.00 97.38 95 TYR A O 1
ATOM 785 N N . LYS A 1 96 ? 4.062 -2.497 -19.383 1.00 95.50 96 LYS A N 1
ATOM 786 C CA . LYS A 1 96 ? 2.698 -2.367 -18.858 1.00 95.50 96 LYS A CA 1
ATOM 787 C C . LYS A 1 96 ? 2.257 -3.658 -18.177 1.00 95.50 96 LYS A C 1
ATOM 789 O O . LYS A 1 96 ? 2.051 -4.672 -18.833 1.00 95.50 96 LYS A O 1
ATOM 794 N N . PHE A 1 97 ? 2.079 -3.598 -16.866 1.00 96.19 97 PHE A N 1
ATOM 795 C CA . PHE A 1 97 ? 1.647 -4.702 -16.020 1.00 96.19 97 PHE A CA 1
ATOM 796 C C . PHE A 1 97 ? 0.179 -4.528 -15.628 1.00 96.19 97 PHE A C 1
ATOM 798 O O . PHE A 1 97 ? -0.266 -3.420 -15.310 1.00 96.19 97 PHE A O 1
ATOM 805 N N . LYS A 1 98 ? -0.574 -5.629 -15.594 1.00 95.12 98 LYS A N 1
ATOM 806 C CA . LYS A 1 98 ? -1.931 -5.629 -15.032 1.00 95.12 98 LYS A CA 1
ATOM 807 C C . LYS A 1 98 ? -1.841 -5.576 -13.509 1.00 95.12 98 LYS A C 1
ATOM 809 O O . LYS A 1 98 ? -1.016 -6.275 -12.926 1.00 95.12 98 LYS A O 1
ATOM 814 N N . ILE A 1 99 ? -2.689 -4.759 -12.890 1.00 95.25 99 ILE A N 1
ATOM 815 C CA . ILE A 1 99 ? -2.796 -4.620 -11.433 1.00 95.25 99 ILE A CA 1
ATOM 816 C C . ILE A 1 99 ? -4.014 -5.410 -10.942 1.00 95.25 99 ILE A C 1
ATOM 818 O O . ILE A 1 99 ? -5.043 -5.456 -11.615 1.00 95.25 99 ILE A O 1
ATOM 822 N N . GLN A 1 100 ? -3.896 -5.990 -9.754 1.00 93.31 100 GLN A N 1
ATOM 823 C CA . GLN A 1 100 ? -5.003 -6.449 -8.921 1.00 93.31 100 GLN A CA 1
ATOM 824 C C . GLN A 1 100 ? -5.002 -5.635 -7.619 1.00 93.31 100 GLN A C 1
ATOM 826 O O . GLN A 1 100 ? -3.934 -5.255 -7.139 1.00 93.31 100 GLN A O 1
ATOM 831 N N . GLY A 1 101 ? -6.183 -5.347 -7.070 1.00 93.44 101 GLY A N 1
ATOM 832 C CA . GLY A 1 101 ? -6.328 -4.536 -5.856 1.00 93.44 101 GLY A CA 1
ATOM 833 C C . GLY A 1 101 ? -6.230 -3.024 -6.090 1.00 93.44 101 GLY A C 1
ATOM 834 O O . GLY A 1 101 ? -6.367 -2.525 -7.211 1.00 93.44 101 GLY A O 1
ATOM 835 N N . ASP A 1 102 ? -6.013 -2.277 -5.009 1.00 94.88 102 ASP A N 1
ATOM 836 C CA . ASP A 1 102 ? -5.982 -0.809 -5.031 1.00 94.88 102 ASP A CA 1
ATOM 837 C C . ASP A 1 102 ? -4.657 -0.261 -5.607 1.00 94.88 102 ASP A C 1
ATOM 839 O O . ASP A 1 102 ? -3.602 -0.315 -4.975 1.00 94.88 102 ASP A O 1
ATOM 843 N N . TYR A 1 103 ? -4.693 0.327 -6.809 1.00 94.69 103 TYR A N 1
ATOM 844 C CA . TYR A 1 103 ? -3.502 0.913 -7.443 1.00 94.69 103 TYR A CA 1
ATOM 845 C C . TYR A 1 103 ? -2.958 2.143 -6.702 1.00 94.69 103 TYR A C 1
ATOM 847 O O . TYR A 1 103 ? -1.822 2.562 -6.930 1.00 94.69 103 TYR A O 1
ATOM 855 N N . THR A 1 104 ? -3.744 2.772 -5.830 1.00 94.81 104 THR A N 1
ATOM 856 C CA . THR A 1 104 ? -3.322 4.020 -5.196 1.00 94.81 104 THR A CA 1
ATOM 857 C C . THR A 1 104 ? -2.180 3.808 -4.193 1.00 94.81 104 THR A C 1
ATOM 859 O O . THR A 1 104 ? -1.458 4.759 -3.891 1.00 94.81 104 THR A O 1
ATOM 862 N N . PHE A 1 105 ? -1.934 2.567 -3.750 1.00 95.38 105 PHE A N 1
ATOM 863 C CA . PHE A 1 105 ? -0.759 2.204 -2.948 1.00 95.38 105 PHE A CA 1
ATOM 864 C C . PHE A 1 105 ? 0.570 2.417 -3.681 1.00 95.38 105 PHE A C 1
ATOM 866 O O . PHE A 1 105 ? 1.579 2.679 -3.032 1.00 95.38 105 PHE A O 1
ATOM 873 N N . PHE A 1 106 ? 0.588 2.419 -5.019 1.00 95.19 106 PHE A N 1
ATOM 874 C CA . PHE A 1 106 ? 1.790 2.774 -5.783 1.00 95.19 106 PHE A CA 1
ATOM 875 C C . PHE A 1 106 ? 2.213 4.240 -5.608 1.00 95.19 106 PHE A C 1
ATOM 877 O O . PHE A 1 106 ? 3.307 4.613 -6.026 1.00 95.19 106 PHE A O 1
ATOM 884 N N . PHE A 1 107 ? 1.377 5.087 -5.002 1.00 93.56 107 PHE A N 1
ATOM 885 C CA . PHE A 1 107 ? 1.725 6.470 -4.667 1.00 93.56 107 PHE A CA 1
ATOM 886 C C . PHE A 1 107 ? 2.168 6.639 -3.218 1.00 93.56 107 PHE A C 1
ATOM 888 O O . PHE A 1 107 ? 2.635 7.720 -2.850 1.00 93.56 107 PHE A O 1
ATOM 895 N N . ASN A 1 108 ? 2.042 5.588 -2.405 1.00 93.25 108 ASN A N 1
ATOM 896 C CA . ASN A 1 108 ? 2.398 5.654 -1.005 1.00 93.25 108 ASN A CA 1
ATOM 897 C C . ASN A 1 108 ? 3.857 5.296 -0.766 1.00 93.25 108 ASN A C 1
ATOM 899 O O . ASN A 1 108 ? 4.355 4.311 -1.295 1.00 93.25 108 ASN A O 1
ATOM 903 N N . THR A 1 109 ? 4.545 6.094 0.040 1.00 92.62 109 THR A N 1
ATOM 904 C CA . THR A 1 109 ? 5.926 5.816 0.446 1.00 92.62 109 THR A CA 1
ATOM 905 C C . THR A 1 109 ? 5.909 5.027 1.762 1.00 92.62 109 THR A C 1
ATOM 907 O O . THR A 1 109 ? 5.272 5.503 2.708 1.00 92.62 109 THR A O 1
ATOM 910 N N . PRO A 1 110 ? 6.557 3.846 1.840 1.00 91.50 110 PRO A N 1
ATOM 911 C CA . PRO A 1 110 ? 6.770 3.131 3.105 1.00 91.50 110 PRO A CA 1
ATOM 912 C C . PRO A 1 110 ? 7.549 3.981 4.121 1.00 91.50 110 PRO A C 1
ATOM 914 O O . PRO A 1 110 ? 8.305 4.871 3.726 1.00 91.50 110 PRO A O 1
ATOM 917 N N . THR A 1 111 ? 7.374 3.718 5.417 1.00 85.62 111 THR A N 1
ATOM 918 C CA . THR A 1 111 ? 7.779 4.646 6.493 1.00 85.62 111 THR A CA 1
ATOM 919 C C . THR A 1 111 ? 9.302 4.778 6.666 1.00 85.62 111 THR A C 1
ATOM 921 O O . THR A 1 111 ? 9.787 5.877 6.918 1.00 85.62 111 THR A O 1
ATOM 924 N N . ASP A 1 112 ? 10.074 3.706 6.455 1.00 68.19 112 ASP A N 1
ATOM 925 C CA . ASP A 1 112 ? 11.502 3.643 6.832 1.00 68.19 112 ASP A CA 1
ATOM 926 C C . ASP A 1 112 ? 12.466 3.443 5.654 1.00 68.19 112 ASP A C 1
ATOM 928 O O . ASP A 1 112 ? 13.528 2.830 5.787 1.00 68.19 112 ASP A O 1
ATOM 932 N N . THR A 1 113 ? 12.124 3.939 4.462 1.00 64.12 113 THR A N 1
ATOM 933 C CA . THR A 1 113 ? 12.926 3.619 3.274 1.00 64.12 113 THR A CA 1
ATOM 934 C C . THR A 1 113 ? 13.265 4.819 2.403 1.00 64.12 113 THR A C 1
ATOM 936 O O . THR A 1 113 ? 12.416 5.356 1.693 1.00 64.12 113 THR A O 1
ATOM 939 N N . HIS A 1 114 ? 14.552 5.182 2.393 1.00 67.19 114 HIS A N 1
ATOM 940 C CA . HIS A 1 114 ? 15.145 6.084 1.404 1.00 67.19 114 HIS A CA 1
ATOM 941 C C . HIS A 1 114 ? 15.402 5.312 0.114 1.00 67.19 114 HIS A C 1
ATOM 943 O O . HIS A 1 114 ? 16.531 4.932 -0.198 1.00 67.19 114 HIS A O 1
ATOM 949 N N . TYR A 1 115 ? 14.338 5.031 -0.623 1.00 72.50 115 TYR A N 1
ATOM 950 C CA . TYR A 1 115 ? 14.474 4.407 -1.922 1.00 72.50 115 TYR A CA 1
ATOM 951 C C . TYR A 1 115 ? 14.572 5.438 -3.041 1.00 72.50 115 TYR A C 1
ATOM 953 O O . TYR A 1 115 ? 13.918 6.480 -3.016 1.00 72.50 115 TYR A O 1
ATOM 961 N N . ALA A 1 116 ? 15.329 5.096 -4.084 1.00 79.69 116 ALA A N 1
ATOM 962 C CA . ALA A 1 116 ? 15.302 5.858 -5.321 1.00 79.69 116 ALA A CA 1
ATOM 963 C C . ALA A 1 116 ? 13.868 5.882 -5.900 1.00 79.69 116 ALA A C 1
ATOM 965 O O . ALA A 1 116 ? 13.184 4.841 -5.905 1.00 79.69 116 ALA A O 1
ATOM 966 N N . PRO A 1 117 ? 13.397 7.038 -6.401 1.00 80.12 117 PRO A N 1
ATOM 967 C CA . PRO A 1 117 ? 12.121 7.131 -7.096 1.00 80.12 117 PRO A CA 1
ATOM 968 C C . PRO A 1 117 ? 12.086 6.191 -8.305 1.00 80.12 117 PRO A C 1
ATOM 970 O O . PRO A 1 117 ? 13.010 6.174 -9.117 1.00 80.12 117 PRO A O 1
ATOM 973 N N . ILE A 1 118 ? 11.000 5.432 -8.455 1.00 91.62 118 ILE A N 1
ATOM 974 C CA . ILE A 1 118 ? 10.808 4.543 -9.608 1.00 91.62 118 ILE A CA 1
ATOM 975 C C . ILE A 1 118 ? 10.039 5.314 -10.672 1.00 91.62 118 ILE A C 1
ATOM 977 O O . ILE A 1 118 ? 8.927 5.783 -10.418 1.00 91.62 118 ILE A O 1
ATOM 981 N N . LYS A 1 119 ? 10.618 5.468 -11.866 1.00 92.31 119 LYS A N 1
ATOM 982 C CA . LYS A 1 119 ? 9.936 6.150 -12.967 1.00 92.31 119 LYS A CA 1
ATOM 983 C C . LYS A 1 119 ? 8.829 5.257 -13.521 1.00 92.31 119 LYS A C 1
ATOM 985 O O . LYS A 1 119 ? 9.066 4.122 -13.927 1.00 92.31 119 LYS A O 1
ATOM 990 N N . GLY A 1 120 ? 7.614 5.786 -13.526 1.00 94.12 120 GLY A N 1
ATOM 991 C CA . GLY A 1 120 ? 6.450 5.027 -13.948 1.00 94.12 120 GLY A CA 1
ATOM 992 C C . GLY A 1 120 ? 5.144 5.740 -13.646 1.00 94.12 120 GLY A C 1
ATOM 993 O O . GLY A 1 120 ? 5.117 6.903 -13.236 1.00 94.12 120 GLY A O 1
ATOM 994 N N . SER A 1 121 ? 4.043 5.038 -13.863 1.00 95.25 121 SER A N 1
ATOM 995 C CA . SER A 1 121 ? 2.702 5.488 -13.499 1.00 95.25 121 SER A CA 1
ATOM 996 C C . SER A 1 121 ? 1.829 4.296 -13.135 1.00 95.25 121 SER A C 1
ATOM 998 O O . SER A 1 121 ? 2.073 3.188 -13.600 1.00 95.25 121 SER A O 1
ATOM 1000 N N . ALA A 1 122 ? 0.818 4.516 -12.306 1.00 95.25 122 ALA A N 1
ATOM 1001 C CA . ALA A 1 122 ? -0.187 3.513 -11.992 1.00 95.25 122 ALA A CA 1
ATOM 1002 C C . ALA A 1 122 ? -1.570 4.149 -12.119 1.00 95.25 122 ALA A C 1
ATOM 1004 O O . ALA A 1 122 ? -1.762 5.311 -11.767 1.00 95.25 122 ALA A O 1
ATOM 1005 N N . ASN A 1 123 ? -2.527 3.409 -12.656 1.00 94.44 123 ASN A N 1
ATOM 1006 C CA . ASN A 1 123 ? -3.930 3.803 -12.701 1.00 94.44 123 ASN A CA 1
ATOM 1007 C C . ASN A 1 123 ? -4.807 2.546 -12.772 1.00 94.44 123 ASN A C 1
ATOM 1009 O O . ASN A 1 123 ? -4.296 1.426 -12.747 1.00 94.44 123 ASN A O 1
ATOM 1013 N N . ALA A 1 124 ? -6.121 2.730 -12.897 1.00 90.31 124 ALA A N 1
ATOM 1014 C CA . ALA A 1 124 ? -7.076 1.628 -12.995 1.00 90.31 124 ALA A CA 1
ATOM 1015 C C . ALA A 1 124 ? -6.798 0.651 -14.159 1.00 90.31 124 ALA A C 1
ATOM 1017 O O . ALA A 1 124 ? -7.198 -0.505 -14.086 1.00 90.31 124 ALA A O 1
ATOM 1018 N N . ASN A 1 125 ? -6.095 1.085 -15.211 1.00 88.88 125 ASN A N 1
ATOM 1019 C CA . ASN A 1 125 ? -5.761 0.251 -16.368 1.00 88.88 125 ASN A CA 1
ATOM 1020 C C . ASN A 1 125 ? -4.453 -0.538 -16.192 1.00 88.88 125 ASN A C 1
ATOM 1022 O O . ASN A 1 125 ? -4.170 -1.414 -17.007 1.00 88.88 125 ASN A O 1
ATOM 1026 N N . GLY A 1 126 ? -3.640 -0.234 -15.175 1.00 93.88 126 GLY A N 1
ATOM 1027 C CA . GLY A 1 126 ? -2.404 -0.963 -14.901 1.00 93.88 126 GLY A CA 1
ATOM 1028 C C . GLY A 1 126 ? -1.243 -0.107 -14.401 1.00 93.88 126 GLY A C 1
ATOM 1029 O O . GLY A 1 126 ? -1.347 1.106 -14.198 1.00 93.88 126 GLY A O 1
ATOM 1030 N N . LEU A 1 127 ? -0.115 -0.785 -14.201 1.00 96.50 127 LEU A N 1
ATOM 1031 C CA . LEU A 1 127 ? 1.168 -0.234 -13.785 1.00 96.50 127 LEU A CA 1
ATOM 1032 C C . LEU A 1 127 ? 2.059 -0.115 -15.019 1.00 96.50 127 LEU A C 1
ATOM 1034 O O . LEU A 1 127 ? 2.282 -1.095 -15.716 1.00 96.50 127 LEU A O 1
ATOM 1038 N N . THR A 1 128 ? 2.602 1.066 -15.279 1.00 96.81 128 THR A N 1
ATOM 1039 C CA . THR A 1 128 ? 3.639 1.275 -16.293 1.00 96.81 128 THR A CA 1
ATOM 1040 C C . THR A 1 128 ? 4.963 1.564 -15.605 1.00 96.81 128 THR A C 1
ATOM 1042 O O . THR A 1 128 ? 5.053 2.528 -14.842 1.00 96.81 128 THR A O 1
ATOM 1045 N N . LEU A 1 129 ? 5.983 0.755 -15.883 1.00 97.12 129 LEU A N 1
ATOM 1046 C CA . LEU A 1 129 ? 7.370 1.033 -15.507 1.00 97.12 129 LEU A CA 1
ATOM 1047 C C . LEU A 1 129 ? 8.129 1.508 -16.740 1.00 97.12 129 LEU A C 1
ATOM 1049 O O . LEU A 1 129 ? 8.054 0.866 -17.786 1.00 97.12 129 LEU A O 1
ATOM 1053 N N . THR A 1 130 ? 8.859 2.612 -16.603 1.00 96.19 130 THR A N 1
ATOM 1054 C CA . THR A 1 130 ? 9.575 3.241 -17.717 1.00 96.19 130 THR A CA 1
ATOM 1055 C C . THR A 1 130 ? 11.074 3.187 -17.464 1.00 96.19 130 THR A C 1
ATOM 1057 O O . THR A 1 130 ? 11.567 3.774 -16.498 1.00 96.19 130 THR A O 1
ATOM 1060 N N . ILE A 1 131 ? 11.810 2.550 -18.370 1.00 95.25 131 ILE A N 1
ATOM 1061 C CA . ILE A 1 131 ? 13.274 2.590 -18.407 1.00 95.25 131 ILE A CA 1
ATOM 1062 C C . ILE A 1 131 ? 13.683 3.608 -19.457 1.00 95.25 131 ILE A C 1
ATOM 1064 O O . ILE A 1 131 ? 13.277 3.502 -20.609 1.00 95.25 131 ILE A O 1
ATOM 1068 N N . ILE A 1 132 ? 14.491 4.594 -19.075 1.00 92.06 132 ILE A N 1
ATOM 1069 C CA . ILE A 1 132 ? 15.078 5.544 -20.022 1.00 92.06 132 ILE A CA 1
ATOM 1070 C C . ILE A 1 132 ? 16.538 5.176 -20.187 1.00 92.06 132 ILE A C 1
ATOM 1072 O O . ILE A 1 132 ? 17.310 5.214 -19.229 1.00 92.06 132 ILE A O 1
ATOM 1076 N N . THR A 1 133 ? 16.887 4.796 -21.406 1.00 91.75 133 THR A N 1
ATOM 1077 C CA . THR A 1 133 ? 18.258 4.466 -21.781 1.00 91.75 133 THR A CA 1
ATOM 1078 C C . THR A 1 133 ? 19.054 5.736 -22.089 1.00 91.75 133 THR A C 1
ATOM 1080 O O . THR A 1 133 ? 18.514 6.837 -22.107 1.00 91.75 133 THR A O 1
ATOM 1083 N N . GLU A 1 134 ? 20.347 5.586 -22.367 1.00 87.50 134 GLU A N 1
ATOM 1084 C CA . GLU A 1 134 ? 21.172 6.646 -22.975 1.00 87.50 134 GLU A CA 1
ATOM 1085 C C . GLU A 1 134 ? 21.384 6.377 -24.475 1.00 87.50 134 GLU A C 1
ATOM 1087 O O . GLU A 1 134 ? 22.245 6.971 -25.122 1.00 87.50 134 GLU A O 1
ATOM 1092 N N . TYR A 1 135 ? 20.607 5.446 -25.038 1.00 91.50 135 TYR A N 1
ATOM 1093 C CA . TYR A 1 135 ? 20.668 5.074 -26.440 1.00 91.50 135 TYR A CA 1
ATOM 1094 C C . TYR A 1 135 ? 19.739 5.964 -27.255 1.00 91.50 135 TYR A C 1
ATOM 1096 O O . TYR A 1 135 ? 18.638 6.267 -26.821 1.00 91.50 135 TYR A O 1
ATOM 1104 N N . THR A 1 136 ? 20.154 6.375 -28.449 1.00 90.19 136 THR A N 1
ATOM 1105 C CA . THR A 1 136 ? 19.454 7.412 -29.232 1.00 90.19 136 THR A CA 1
ATOM 1106 C C . THR A 1 136 ? 18.751 6.864 -30.477 1.00 90.19 136 THR A C 1
ATOM 1108 O O . THR A 1 136 ? 18.286 7.631 -31.317 1.00 90.19 136 THR A O 1
ATOM 1111 N N . ARG A 1 137 ? 18.706 5.535 -30.662 1.00 90.00 137 ARG A N 1
ATOM 1112 C CA . ARG A 1 137 ? 18.231 4.903 -31.907 1.00 90.00 137 ARG A CA 1
ATOM 1113 C C . ARG A 1 137 ? 17.296 3.728 -31.651 1.00 90.00 137 ARG A C 1
ATOM 1115 O O . ARG A 1 137 ? 17.499 2.953 -30.727 1.00 90.00 137 ARG A O 1
ATOM 1122 N N . ILE A 1 138 ? 16.305 3.559 -32.520 1.00 88.31 138 ILE A N 1
ATOM 1123 C CA . ILE A 1 138 ? 15.440 2.374 -32.555 1.00 88.31 138 ILE A CA 1
ATOM 1124 C C . ILE A 1 138 ? 15.713 1.636 -33.875 1.00 88.31 138 ILE A C 1
ATOM 1126 O O . ILE A 1 138 ? 15.756 2.296 -34.916 1.00 88.31 138 ILE A O 1
ATOM 1130 N N . PRO A 1 139 ? 15.897 0.301 -33.867 1.00 90.19 139 PRO A N 1
ATOM 1131 C CA . PRO A 1 139 ? 15.846 -0.599 -32.707 1.00 90.19 139 PRO A CA 1
ATOM 1132 C C . PRO A 1 139 ? 17.054 -0.449 -31.762 1.00 90.19 139 PRO A C 1
ATOM 1134 O O . PRO A 1 139 ? 18.119 0.002 -32.177 1.00 90.19 139 PRO A O 1
ATOM 1137 N N . LEU A 1 140 ? 16.886 -0.853 -30.494 1.00 92.12 140 LEU A N 1
ATOM 1138 C CA . LEU A 1 140 ? 17.990 -0.963 -29.527 1.00 92.12 140 LEU A CA 1
ATOM 1139 C C . LEU A 1 140 ? 19.071 -1.930 -30.044 1.00 92.12 140 LEU A C 1
ATOM 1141 O O . LEU A 1 140 ? 18.745 -2.934 -30.686 1.00 92.12 140 LEU A O 1
ATOM 1145 N N . SER A 1 141 ? 20.342 -1.673 -29.714 1.00 93.69 141 SER A N 1
ATOM 1146 C CA . SER A 1 141 ? 21.408 -2.669 -29.901 1.00 93.69 141 SER A CA 1
ATOM 1147 C C . SER A 1 141 ? 21.223 -3.857 -28.953 1.00 93.69 141 SER A C 1
ATOM 1149 O O . SER A 1 141 ? 20.527 -3.749 -27.943 1.00 93.69 141 SER A O 1
ATOM 1151 N N . ASP A 1 142 ? 21.859 -4.990 -29.249 1.00 95.56 142 ASP A N 1
ATOM 1152 C CA . ASP A 1 142 ? 21.722 -6.194 -28.419 1.00 95.56 142 ASP A CA 1
ATOM 1153 C C . ASP A 1 142 ? 22.251 -5.990 -26.992 1.00 95.56 142 ASP A C 1
ATOM 1155 O O . ASP A 1 142 ? 21.605 -6.411 -26.037 1.00 95.56 142 ASP A O 1
ATOM 1159 N N . GLU A 1 143 ? 23.341 -5.236 -26.829 1.00 95.31 143 GLU A N 1
ATOM 1160 C CA . GLU A 1 143 ? 23.845 -4.815 -25.515 1.00 95.31 143 GLU A CA 1
ATOM 1161 C C . GLU A 1 143 ? 22.787 -4.031 -24.719 1.00 95.31 143 GLU A C 1
ATOM 1163 O O . GLU A 1 143 ? 22.505 -4.344 -23.562 1.00 95.31 143 GLU A O 1
ATOM 1168 N N . TRP A 1 144 ? 22.139 -3.042 -25.348 1.00 94.94 144 TRP A N 1
ATOM 1169 C CA . TRP A 1 144 ? 21.097 -2.254 -24.688 1.00 94.94 144 TRP A CA 1
ATOM 1170 C C . TRP A 1 144 ? 19.829 -3.064 -24.414 1.00 94.94 144 TRP A C 1
ATOM 1172 O O . TRP A 1 144 ? 19.169 -2.816 -23.407 1.00 94.94 144 TRP A O 1
ATOM 1182 N N . LYS A 1 145 ? 19.490 -4.049 -25.257 1.00 95.38 145 LYS A N 1
ATOM 1183 C CA . LYS A 1 145 ? 18.380 -4.974 -24.984 1.00 95.38 145 LYS A CA 1
ATOM 1184 C C . LYS A 1 145 ? 18.639 -5.787 -23.720 1.00 95.38 145 LYS A C 1
ATOM 1186 O O . LYS A 1 145 ? 17.735 -5.892 -22.896 1.00 95.38 145 LYS A O 1
ATOM 1191 N N . GLU A 1 146 ? 19.837 -6.351 -23.557 1.00 96.19 146 GLU A N 1
ATOM 1192 C CA . GLU A 1 146 ? 20.174 -7.124 -22.355 1.00 96.19 146 GLU A CA 1
ATOM 1193 C C . GLU A 1 146 ? 20.169 -6.246 -21.104 1.00 96.19 146 GLU A C 1
ATOM 1195 O O . GLU A 1 146 ? 19.536 -6.603 -20.111 1.00 96.19 146 GLU A O 1
ATOM 1200 N N . ARG A 1 147 ? 20.729 -5.036 -21.186 1.00 95.44 147 ARG A N 1
ATOM 1201 C CA . ARG A 1 147 ? 20.675 -4.079 -20.076 1.00 95.44 147 ARG A CA 1
ATOM 1202 C C . ARG A 1 147 ? 19.243 -3.726 -19.667 1.00 95.44 147 ARG A C 1
ATOM 1204 O O . ARG A 1 147 ? 18.908 -3.788 -18.490 1.00 95.44 147 ARG A O 1
ATOM 1211 N N . VAL A 1 148 ? 18.369 -3.419 -20.629 1.00 95.81 148 VAL A N 1
ATOM 1212 C CA . VAL A 1 148 ? 16.951 -3.124 -20.352 1.00 95.81 148 VAL A CA 1
ATOM 1213 C C . VAL A 1 148 ? 16.246 -4.323 -19.701 1.00 95.81 148 VAL A C 1
ATOM 1215 O O . VAL A 1 148 ? 15.429 -4.135 -18.798 1.00 95.81 148 VAL A O 1
ATOM 1218 N N . LYS A 1 149 ? 16.572 -5.560 -20.108 1.00 95.31 149 LYS A N 1
ATOM 1219 C CA . LYS A 1 149 ? 16.030 -6.784 -19.489 1.00 95.31 149 LYS A CA 1
ATOM 1220 C C . LYS A 1 149 ? 16.485 -6.967 -18.039 1.00 95.31 149 LYS A C 1
ATOM 1222 O O . LYS A 1 149 ? 15.717 -7.497 -17.237 1.00 95.31 149 LYS A O 1
ATOM 1227 N N . GLU A 1 150 ? 17.711 -6.589 -17.697 1.00 95.81 150 GLU A N 1
ATOM 1228 C CA . GLU A 1 150 ? 18.202 -6.624 -16.314 1.00 95.81 150 GLU A CA 1
ATOM 1229 C C . GLU A 1 150 ? 17.556 -5.522 -15.471 1.00 95.81 150 GLU A C 1
ATOM 1231 O O . GLU A 1 150 ? 17.001 -5.807 -14.405 1.00 95.81 150 GLU A O 1
ATOM 1236 N N . ASP A 1 151 ? 17.527 -4.298 -15.998 1.00 95.25 151 ASP A N 1
ATOM 1237 C CA . ASP A 1 151 ? 16.939 -3.135 -15.338 1.00 95.25 151 ASP A CA 1
ATOM 1238 C C . ASP A 1 151 ? 15.459 -3.378 -15.002 1.00 95.25 151 ASP A C 1
ATOM 1240 O O . ASP A 1 151 ? 15.028 -3.117 -13.877 1.00 95.25 151 ASP A O 1
ATOM 1244 N N . ILE A 1 152 ? 14.665 -3.950 -15.920 1.00 95.94 152 ILE A N 1
ATOM 1245 C CA . ILE A 1 152 ? 13.245 -4.206 -15.636 1.00 95.94 152 ILE A CA 1
ATOM 1246 C C . ILE A 1 152 ? 13.049 -5.272 -14.557 1.00 95.94 152 ILE A C 1
ATOM 1248 O O . ILE A 1 152 ? 12.155 -5.131 -13.724 1.00 95.94 152 ILE A O 1
ATOM 1252 N N . LYS A 1 153 ? 13.890 -6.316 -14.512 1.00 95.56 153 LYS A N 1
ATOM 1253 C CA . LYS A 1 153 ? 13.830 -7.334 -13.447 1.00 95.56 153 LYS A CA 1
ATOM 1254 C C . LYS A 1 153 ? 14.113 -6.705 -12.088 1.00 95.56 153 LYS A C 1
ATOM 1256 O O . LYS A 1 153 ? 13.390 -6.981 -11.129 1.00 95.56 153 LYS A O 1
ATOM 1261 N N . PHE A 1 154 ? 15.120 -5.835 -12.027 1.00 94.75 154 PHE A N 1
ATOM 1262 C CA . PHE A 1 154 ? 15.437 -5.080 -10.823 1.00 94.75 154 PHE A CA 1
ATOM 1263 C C . PHE A 1 154 ? 14.259 -4.190 -10.401 1.00 94.75 154 PHE A C 1
ATOM 1265 O O . PHE A 1 154 ? 13.775 -4.322 -9.276 1.00 94.75 154 PHE A O 1
ATOM 1272 N N . LEU A 1 155 ? 13.716 -3.370 -11.309 1.00 95.19 155 LEU A N 1
ATOM 1273 C CA . LEU A 1 155 ? 12.573 -2.497 -11.009 1.00 95.19 155 LEU A CA 1
ATOM 1274 C C . LEU A 1 155 ? 11.342 -3.285 -10.546 1.00 95.19 155 LEU A C 1
ATOM 1276 O O . LEU A 1 155 ? 10.701 -2.900 -9.572 1.00 95.19 155 LEU A O 1
ATOM 1280 N N . VAL A 1 156 ? 11.022 -4.412 -11.186 1.00 96.06 156 VAL A N 1
ATOM 1281 C CA . VAL A 1 156 ? 9.923 -5.293 -10.760 1.00 96.06 156 VAL A CA 1
ATOM 1282 C C . VAL A 1 156 ? 10.144 -5.800 -9.334 1.00 96.06 156 VAL A C 1
ATOM 1284 O O . VAL A 1 156 ? 9.200 -5.805 -8.541 1.00 96.06 156 VAL A O 1
ATOM 1287 N N . SER A 1 157 ? 11.368 -6.212 -8.991 1.00 95.00 157 SER A N 1
ATOM 1288 C CA . SER A 1 157 ? 11.687 -6.670 -7.634 1.00 95.00 157 SER A CA 1
ATOM 1289 C C . SER A 1 157 ? 11.534 -5.552 -6.599 1.0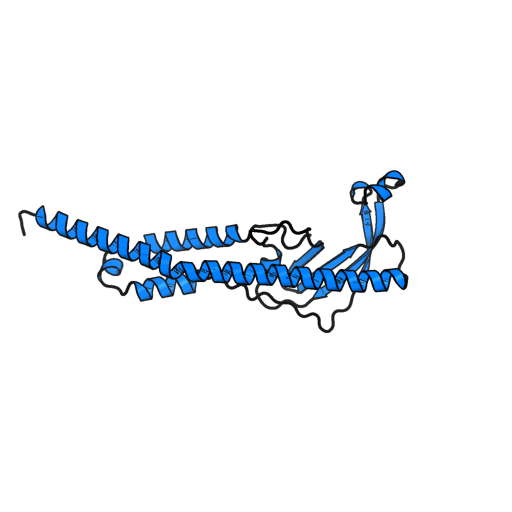0 95.00 157 SER A C 1
ATOM 1291 O O . SER A 1 157 ? 10.903 -5.762 -5.566 1.00 95.00 157 SER A O 1
ATOM 1293 N N . GLU A 1 158 ? 11.991 -4.341 -6.918 1.00 94.06 158 GLU A N 1
ATOM 1294 C CA . GLU A 1 158 ? 11.856 -3.155 -6.071 1.00 94.06 158 GLU A CA 1
ATOM 1295 C C . GLU A 1 158 ? 10.391 -2.788 -5.816 1.00 94.06 158 GLU A C 1
ATOM 1297 O O . GLU A 1 158 ? 9.992 -2.557 -4.673 1.00 94.06 158 GLU A O 1
ATOM 1302 N N . VAL A 1 159 ? 9.562 -2.778 -6.865 1.00 95.44 159 VAL A N 1
ATOM 1303 C CA . VAL A 1 159 ? 8.122 -2.509 -6.738 1.00 95.44 159 VAL A CA 1
ATOM 1304 C C . VAL A 1 159 ? 7.464 -3.552 -5.829 1.00 95.44 159 VAL A C 1
ATOM 1306 O O . VAL A 1 159 ? 6.708 -3.182 -4.931 1.00 95.44 159 VAL A O 1
ATOM 130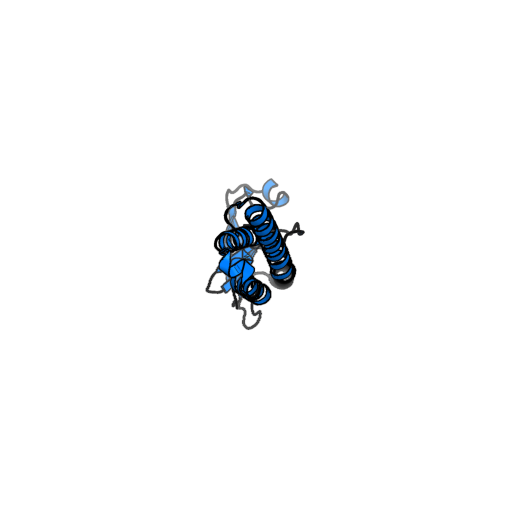9 N N . LYS A 1 160 ? 7.768 -4.845 -6.014 1.00 95.56 160 LYS A N 1
ATOM 1310 C CA . LYS A 1 160 ? 7.226 -5.925 -5.168 1.00 95.56 160 LYS A CA 1
ATOM 1311 C C . LYS A 1 160 ? 7.640 -5.768 -3.707 1.00 95.56 160 LYS A C 1
ATOM 1313 O O . LYS A 1 160 ? 6.792 -5.884 -2.826 1.00 95.56 160 LYS A O 1
ATOM 1318 N N . THR A 1 161 ? 8.909 -5.458 -3.447 1.00 94.06 161 THR A N 1
ATOM 1319 C CA . THR A 1 161 ? 9.416 -5.211 -2.092 1.00 94.06 161 THR A CA 1
ATOM 1320 C C . THR A 1 161 ? 8.659 -4.071 -1.421 1.00 94.06 161 THR A C 1
ATOM 1322 O O . THR A 1 161 ? 8.163 -4.241 -0.310 1.00 94.06 161 THR A O 1
ATOM 1325 N N . ARG A 1 162 ? 8.492 -2.931 -2.101 1.00 94.00 162 ARG A N 1
ATOM 1326 C CA . ARG A 1 162 ? 7.796 -1.766 -1.530 1.00 94.00 162 ARG A CA 1
ATOM 1327 C C . ARG A 1 162 ? 6.319 -2.035 -1.268 1.00 94.00 162 ARG A C 1
ATOM 1329 O O . ARG A 1 162 ? 5.820 -1.647 -0.219 1.00 94.00 162 ARG A O 1
ATOM 1336 N N . ILE A 1 163 ? 5.635 -2.743 -2.166 1.00 95.25 163 ILE A N 1
ATOM 1337 C CA . ILE A 1 163 ? 4.255 -3.182 -1.928 1.00 95.25 163 ILE A CA 1
ATOM 1338 C C . ILE A 1 163 ? 4.181 -4.102 -0.706 1.00 95.25 163 ILE A C 1
ATOM 1340 O O . ILE A 1 163 ? 3.335 -3.888 0.155 1.00 95.25 163 ILE A O 1
ATOM 1344 N N . ASN A 1 164 ? 5.090 -5.070 -0.571 1.00 95.38 164 ASN A N 1
ATOM 1345 C CA . ASN A 1 164 ? 5.118 -5.954 0.596 1.00 95.38 164 ASN A CA 1
ATOM 1346 C C . ASN A 1 164 ? 5.384 -5.196 1.903 1.00 95.38 164 ASN A C 1
ATOM 1348 O O . ASN A 1 164 ? 4.754 -5.496 2.913 1.00 95.38 164 ASN A O 1
ATOM 1352 N N . LEU A 1 165 ? 6.250 -4.180 1.889 1.00 94.81 165 LEU A N 1
ATOM 1353 C CA . LEU A 1 165 ? 6.440 -3.304 3.048 1.00 94.81 165 LEU A CA 1
ATOM 1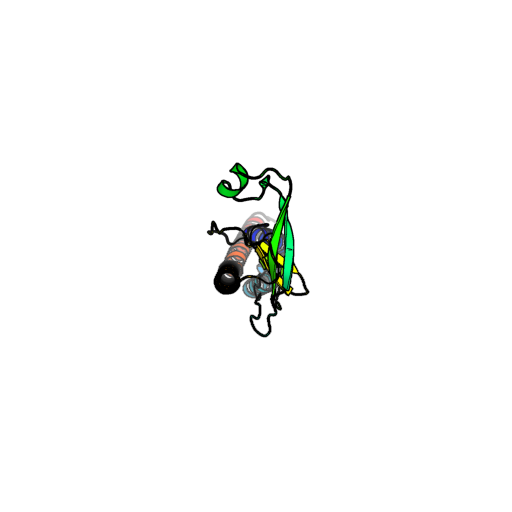354 C C . LEU A 1 165 ? 5.140 -2.578 3.417 1.00 94.81 165 LEU A C 1
ATOM 1356 O O . LEU A 1 165 ? 4.735 -2.610 4.575 1.00 94.81 165 LEU A O 1
ATOM 1360 N N . LEU A 1 166 ? 4.430 -2.010 2.435 1.00 95.69 166 LEU A N 1
ATOM 1361 C CA . LEU A 1 166 ? 3.124 -1.383 2.672 1.00 95.69 166 LEU A CA 1
ATOM 1362 C C . LEU A 1 166 ? 2.103 -2.381 3.239 1.00 95.69 166 LEU A C 1
ATOM 1364 O O . LEU A 1 166 ? 1.334 -2.016 4.129 1.00 95.69 166 LEU A O 1
ATOM 1368 N N . LYS A 1 167 ? 2.103 -3.636 2.765 1.00 96.44 167 LYS A N 1
ATOM 1369 C CA . LYS A 1 167 ? 1.252 -4.716 3.299 1.00 96.44 167 LYS A CA 1
ATOM 1370 C C . LYS A 1 167 ? 1.529 -4.971 4.779 1.00 96.44 167 LYS A C 1
ATOM 1372 O O . LYS A 1 167 ? 0.594 -4.975 5.581 1.00 96.44 167 LYS A O 1
ATOM 1377 N N . GLU A 1 168 ? 2.796 -5.128 5.150 1.00 95.94 168 GLU A N 1
ATOM 1378 C CA . GLU A 1 168 ? 3.184 -5.377 6.540 1.00 95.94 168 GLU A CA 1
ATOM 1379 C C . GLU A 1 168 ? 2.912 -4.172 7.448 1.00 95.94 168 GLU A C 1
ATOM 1381 O O . GLU A 1 168 ? 2.426 -4.344 8.567 1.00 95.94 168 GLU A O 1
ATOM 1386 N N . GLU A 1 169 ? 3.133 -2.947 6.968 1.00 96.38 169 GLU A N 1
ATOM 1387 C CA . GLU A 1 169 ? 2.799 -1.731 7.717 1.00 96.38 169 GLU A CA 1
ATOM 1388 C C . GLU A 1 169 ? 1.286 -1.607 7.956 1.00 96.38 169 GLU A C 1
ATOM 1390 O O . GLU A 1 169 ? 0.860 -1.360 9.088 1.00 96.38 169 GLU A O 1
ATOM 1395 N N . CYS A 1 170 ? 0.458 -1.865 6.935 1.00 97.50 170 CYS A N 1
ATOM 1396 C CA . CYS A 1 170 ? -1.000 -1.883 7.080 1.00 97.50 170 CYS A CA 1
ATOM 1397 C C . CYS A 1 170 ? -1.448 -2.954 8.083 1.00 97.50 170 CYS A C 1
ATOM 1399 O O . CYS A 1 170 ? -2.257 -2.676 8.968 1.00 97.50 170 CYS A O 1
ATOM 1401 N N . LYS A 1 171 ? -0.884 -4.164 8.000 1.00 97.31 171 LYS A N 1
ATOM 1402 C CA . LYS A 1 171 ? -1.174 -5.264 8.929 1.00 97.31 171 LYS A CA 1
ATOM 1403 C C . LYS A 1 171 ? -0.796 -4.909 10.366 1.00 97.31 171 LYS A C 1
ATOM 1405 O O . LYS A 1 171 ? -1.601 -5.108 11.275 1.00 97.31 171 LYS A O 1
ATOM 1410 N N . LYS A 1 172 ? 0.399 -4.348 10.573 1.00 96.44 172 LYS A N 1
ATOM 1411 C CA . LYS A 1 172 ? 0.886 -3.910 11.887 1.00 96.44 172 LYS A CA 1
ATOM 1412 C C . LYS A 1 172 ? -0.009 -2.825 12.477 1.00 96.44 172 LYS A C 1
ATOM 1414 O O . LYS A 1 172 ? -0.338 -2.887 13.658 1.00 96.44 172 LYS A O 1
ATOM 1419 N N . ARG A 1 173 ? -0.421 -1.843 11.671 1.00 96.81 173 ARG A N 1
ATOM 1420 C CA . ARG A 1 173 ? -1.347 -0.798 12.115 1.00 96.81 173 ARG A CA 1
ATOM 1421 C C . ARG A 1 173 ? -2.713 -1.386 12.462 1.00 96.81 173 ARG A C 1
ATOM 1423 O O . ARG A 1 173 ? -3.228 -1.092 13.537 1.00 96.81 173 ARG A O 1
ATOM 1430 N N . ASN A 1 174 ? -3.280 -2.232 11.599 1.00 98.12 174 ASN A N 1
ATOM 1431 C CA . ASN A 1 174 ? -4.610 -2.809 11.813 1.00 98.12 174 ASN A CA 1
ATOM 1432 C C . ASN A 1 174 ? -4.674 -3.651 13.094 1.00 98.12 174 ASN A C 1
ATOM 1434 O O . ASN A 1 174 ? -5.610 -3.489 13.871 1.00 98.12 174 ASN A O 1
ATOM 1438 N N . ALA A 1 175 ? -3.628 -4.433 13.383 1.00 97.44 175 ALA A N 1
ATOM 1439 C CA . ALA A 1 175 ? -3.525 -5.227 14.610 1.00 97.44 175 ALA A CA 1
ATOM 1440 C C . ALA A 1 175 ? -3.614 -4.394 15.906 1.00 97.44 175 ALA A C 1
ATOM 1442 O O . ALA A 1 175 ? -3.958 -4.929 16.959 1.00 97.44 175 ALA A O 1
ATOM 1443 N N . ASN A 1 176 ? -3.320 -3.091 15.842 1.00 96.88 176 ASN A N 1
ATOM 1444 C CA . ASN A 1 176 ? -3.391 -2.190 16.990 1.00 96.88 176 ASN A CA 1
ATOM 1445 C C . ASN A 1 176 ? -4.732 -1.450 17.111 1.00 96.88 176 ASN A C 1
ATOM 1447 O O . ASN A 1 176 ? -4.980 -0.854 18.158 1.00 96.88 176 ASN A O 1
ATOM 1451 N N . ILE A 1 177 ? -5.611 -1.481 16.099 1.00 97.88 177 ILE A N 1
ATOM 1452 C CA . ILE A 1 177 ? -6.884 -0.739 16.143 1.00 97.88 177 ILE A CA 1
ATOM 1453 C C . ILE A 1 177 ? -7.744 -1.236 17.302 1.00 97.88 177 ILE A C 1
ATOM 1455 O O . ILE A 1 177 ? -8.094 -0.456 18.186 1.00 97.88 177 ILE A O 1
ATOM 1459 N N . LYS A 1 178 ? -8.067 -2.533 17.316 1.00 97.62 178 LYS A N 1
ATOM 1460 C CA . LYS A 1 178 ? -8.972 -3.108 18.311 1.00 97.62 178 LYS A CA 1
ATOM 1461 C C . LYS A 1 178 ? -8.460 -2.938 19.749 1.00 97.62 178 LYS A C 1
ATOM 1463 O O . LYS A 1 178 ? -9.229 -2.428 20.565 1.00 97.62 178 LYS A O 1
ATOM 1468 N N . PRO A 1 179 ? -7.197 -3.274 20.088 1.00 97.88 179 PRO A N 1
ATOM 1469 C CA . PRO A 1 179 ? -6.664 -3.033 21.430 1.00 97.88 179 PRO A CA 1
ATOM 1470 C C . PRO A 1 179 ? -6.740 -1.563 21.865 1.00 97.88 179 PRO A C 1
ATOM 1472 O O . PRO A 1 179 ? -7.133 -1.276 22.996 1.00 97.88 179 PRO A O 1
ATOM 1475 N N . ASN A 1 180 ? -6.419 -0.626 20.968 1.00 97.56 180 ASN A N 1
ATOM 1476 C CA . ASN A 1 180 ? -6.458 0.803 21.279 1.00 97.56 180 ASN A CA 1
ATOM 1477 C C . ASN A 1 180 ? -7.890 1.297 21.503 1.00 97.56 180 ASN A C 1
ATOM 1479 O O . ASN A 1 180 ? -8.156 2.009 22.469 1.00 97.56 180 ASN A O 1
ATOM 1483 N N . VAL A 1 181 ? -8.819 0.887 20.638 1.00 97.94 181 VAL A N 1
ATOM 1484 C CA . VAL A 1 181 ? -10.242 1.217 20.756 1.00 97.94 181 VAL A CA 1
ATOM 1485 C C . VAL A 1 181 ? -10.814 0.682 22.067 1.00 97.94 181 VAL A C 1
ATOM 1487 O O . VAL A 1 181 ? -11.457 1.432 22.795 1.00 97.94 181 VAL A O 1
ATOM 1490 N N . LEU A 1 182 ? -10.537 -0.578 22.411 1.00 97.75 182 LEU A N 1
ATOM 1491 C CA . LEU A 1 182 ? -10.985 -1.172 23.672 1.00 97.75 182 LEU A CA 1
ATOM 1492 C C . LEU A 1 182 ? -10.474 -0.400 24.885 1.00 97.75 182 LEU A C 1
ATOM 1494 O O . LEU A 1 182 ? -11.265 -0.051 25.755 1.00 97.75 182 LEU A O 1
ATOM 1498 N N . SER A 1 183 ? -9.179 -0.084 24.909 1.00 97.56 183 SER A N 1
ATOM 1499 C CA . SER A 1 183 ? -8.561 0.683 25.994 1.00 97.56 183 SER A CA 1
ATOM 1500 C C . SER A 1 183 ? -9.251 2.037 26.213 1.00 97.56 183 SER A C 1
ATOM 1502 O O . SER A 1 183 ? -9.525 2.427 27.351 1.00 97.56 183 SER A O 1
ATOM 1504 N N . ILE A 1 184 ? -9.603 2.736 25.127 1.00 97.38 184 ILE A N 1
ATOM 1505 C CA . ILE A 1 184 ? -10.336 4.008 25.196 1.00 97.38 184 ILE A CA 1
ATOM 1506 C C . ILE A 1 184 ? -11.745 3.793 25.763 1.00 97.38 184 ILE A C 1
ATOM 1508 O O . ILE A 1 184 ? -12.115 4.449 26.736 1.00 97.38 184 ILE A O 1
ATOM 1512 N N . LEU A 1 185 ? -12.506 2.846 25.207 1.00 97.25 185 LEU A N 1
ATOM 1513 C CA . LEU A 1 185 ? -13.887 2.577 25.622 1.00 97.25 185 LEU A CA 1
ATOM 1514 C C . LEU A 1 185 ? -13.987 2.129 27.085 1.00 97.25 185 LEU A C 1
ATOM 1516 O O . LEU A 1 185 ? -14.885 2.550 27.813 1.00 97.25 185 LEU A O 1
ATOM 1520 N N . GLU A 1 186 ? -13.066 1.279 27.538 1.00 96.69 186 GLU A N 1
ATOM 1521 C CA . GLU A 1 186 ? -13.025 0.806 28.922 1.00 96.69 186 GLU A CA 1
ATOM 1522 C C . GLU A 1 186 ? -12.756 1.950 29.896 1.00 96.69 186 GLU A C 1
ATOM 1524 O O . GLU A 1 186 ? -13.432 2.054 30.925 1.00 96.69 186 GLU A O 1
ATOM 1529 N N . LYS A 1 187 ? -11.821 2.838 29.546 1.00 96.81 187 LYS A N 1
ATOM 1530 C CA . LYS A 1 187 ? -11.520 4.036 30.330 1.00 96.81 187 LYS A CA 1
ATOM 1531 C C . LYS A 1 187 ? -12.717 4.985 30.390 1.00 96.81 187 LYS A C 1
ATOM 1533 O O . LYS A 1 187 ? -13.047 5.475 31.467 1.00 96.81 187 LYS A O 1
ATOM 1538 N N . GLU A 1 188 ? -13.388 5.232 29.268 1.00 96.00 188 GLU A N 1
ATOM 1539 C CA . GLU A 1 188 ? -14.578 6.092 29.227 1.00 96.00 188 GLU A CA 1
ATOM 1540 C C . GLU A 1 188 ? -15.739 5.516 30.039 1.00 96.00 188 GLU A C 1
ATOM 1542 O O . GLU A 1 188 ? -16.350 6.230 30.838 1.00 96.00 188 GLU A O 1
ATOM 1547 N N . ARG A 1 189 ? -15.992 4.209 29.920 1.00 96.81 189 ARG A N 1
ATOM 1548 C CA . ARG A 1 189 ? -16.996 3.511 30.729 1.00 96.81 189 ARG A CA 1
ATOM 1549 C C . ARG A 1 189 ? -16.691 3.623 32.222 1.00 96.81 189 ARG A C 1
ATOM 1551 O O . ARG A 1 189 ? -17.599 3.905 33.003 1.00 96.81 189 ARG A O 1
ATOM 1558 N N . GLN A 1 190 ? -15.436 3.429 32.623 1.00 96.19 190 GLN A N 1
ATOM 1559 C CA . GLN A 1 190 ? -15.032 3.536 34.025 1.00 96.19 190 GLN A CA 1
ATOM 1560 C C . GLN A 1 190 ? -15.243 4.957 34.564 1.00 96.19 190 GLN A C 1
ATOM 1562 O O . GLN A 1 190 ? -15.882 5.129 35.603 1.00 96.19 190 GLN A O 1
ATOM 1567 N N . ASN A 1 191 ? -14.813 5.976 33.814 1.00 95.69 191 ASN A N 1
ATOM 1568 C CA . ASN A 1 191 ? -15.038 7.379 34.168 1.00 95.69 191 ASN A CA 1
ATOM 1569 C C . ASN A 1 191 ? -16.535 7.694 34.329 1.00 95.69 191 ASN A C 1
ATOM 1571 O O . ASN A 1 191 ? -16.935 8.416 35.243 1.00 95.69 191 ASN A O 1
ATOM 1575 N N . LEU A 1 192 ? -17.380 7.142 33.454 1.00 95.62 192 LEU A N 1
ATOM 1576 C CA . LEU A 1 192 ? -18.826 7.335 33.506 1.00 95.62 192 LEU A CA 1
ATOM 1577 C C . LEU A 1 192 ? -19.459 6.671 34.739 1.00 95.62 192 LEU A C 1
ATOM 1579 O O . LEU A 1 192 ? -20.341 7.262 35.368 1.00 95.62 192 LEU A O 1
ATOM 1583 N N . ILE A 1 193 ? -19.010 5.469 35.108 1.00 94.88 193 ILE A N 1
ATOM 1584 C CA . ILE A 1 193 ? -19.452 4.775 36.328 1.00 94.88 193 ILE A CA 1
ATOM 1585 C C . ILE A 1 193 ? -19.063 5.581 37.570 1.00 94.88 193 ILE A C 1
ATOM 1587 O O . ILE A 1 193 ? -19.909 5.818 38.435 1.00 94.88 193 ILE A O 1
ATOM 1591 N N . GLU A 1 194 ? -17.815 6.046 37.646 1.00 94.81 194 GLU A N 1
ATOM 1592 C CA . GLU A 1 194 ? -17.314 6.854 38.763 1.00 94.81 194 GLU A CA 1
ATOM 1593 C C . GLU A 1 194 ? -18.081 8.169 38.900 1.00 94.81 194 GLU A C 1
ATOM 1595 O O . GLU A 1 194 ? -18.516 8.517 40.001 1.00 94.81 194 GLU A O 1
ATOM 1600 N N . LYS A 1 195 ? -18.336 8.854 37.779 1.00 94.31 195 LYS A N 1
ATOM 1601 C CA . LYS A 1 195 ? -19.155 10.068 37.743 1.00 94.31 195 LYS A CA 1
ATOM 1602 C C . LYS A 1 195 ? -20.571 9.804 38.254 1.00 94.31 195 LYS A C 1
ATOM 1604 O O . LYS A 1 195 ? -21.031 10.503 39.150 1.00 94.31 195 LYS A O 1
ATOM 1609 N N . LYS A 1 196 ? -21.247 8.760 37.759 1.00 92.25 196 LYS A N 1
ATOM 1610 C CA . LYS A 1 196 ? -22.604 8.408 38.217 1.00 92.25 196 LYS A CA 1
ATOM 1611 C C . LYS A 1 196 ? -22.642 8.047 39.704 1.00 92.25 196 LYS A C 1
ATOM 1613 O O . LYS A 1 196 ? -23.589 8.425 40.392 1.00 92.25 196 LYS A O 1
ATOM 1618 N N . ALA A 1 197 ? -21.634 7.338 40.211 1.00 91.31 197 ALA A N 1
ATOM 1619 C CA . ALA A 1 197 ? -21.529 6.995 41.628 1.00 91.31 197 ALA A CA 1
ATOM 1620 C C . ALA A 1 197 ? -21.280 8.231 42.508 1.00 91.31 197 ALA A C 1
ATOM 1622 O O . AL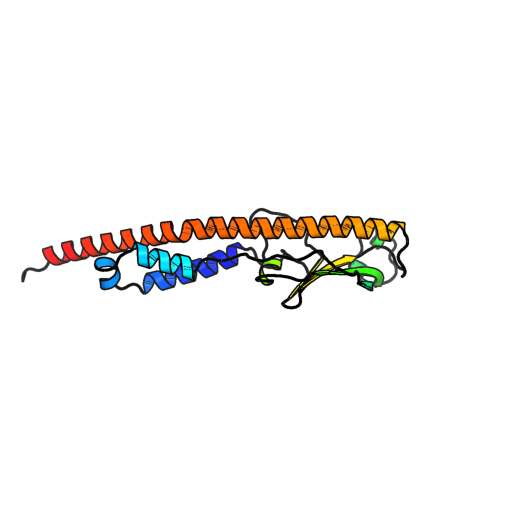A A 1 197 ? -21.843 8.338 43.596 1.00 91.31 197 ALA A O 1
ATOM 1623 N N . HIS A 1 198 ? -20.457 9.168 42.040 1.00 92.62 198 HIS A N 1
ATOM 1624 C CA . HIS A 1 198 ? -20.237 10.451 42.698 1.00 92.62 198 HIS A CA 1
ATOM 1625 C C . HIS A 1 198 ? -21.516 11.302 42.720 1.00 92.62 198 HIS A C 1
ATOM 1627 O O . HIS A 1 198 ? -21.945 11.725 43.791 1.00 92.62 198 HIS A O 1
ATOM 1633 N N . ASP A 1 199 ? -22.177 11.472 41.574 1.00 91.69 199 ASP A N 1
ATOM 1634 C CA . ASP A 1 199 ? -23.413 12.253 41.454 1.00 91.69 199 ASP A CA 1
ATOM 1635 C C . ASP A 1 199 ? -24.541 11.665 42.318 1.00 91.69 199 ASP A C 1
ATOM 1637 O O . ASP A 1 199 ? -25.322 12.402 42.920 1.00 91.69 199 ASP A O 1
ATOM 1641 N N . ALA A 1 200 ? -24.599 10.335 42.455 1.00 89.19 200 ALA A N 1
ATOM 1642 C CA . ALA A 1 200 ? -25.536 9.671 43.357 1.00 89.19 200 ALA A CA 1
ATOM 1643 C C . ALA A 1 200 ? -25.296 10.023 44.836 1.00 89.19 200 ALA A C 1
ATOM 1645 O O . ALA A 1 200 ? -26.266 10.199 45.565 1.00 89.19 200 ALA A O 1
ATOM 1646 N N . LYS A 1 201 ? -24.037 10.173 45.276 1.00 90.38 201 LYS A N 1
ATOM 1647 C CA . LYS A 1 201 ? -23.701 10.599 46.652 1.00 90.38 201 LYS A CA 1
ATOM 1648 C C . LYS A 1 201 ? -24.075 12.054 46.932 1.00 90.38 201 LYS A C 1
ATOM 1650 O O . LYS A 1 201 ? -24.258 12.418 48.088 1.00 90.38 201 LYS A O 1
ATOM 1655 N N . LEU A 1 202 ? -24.149 12.883 45.893 1.00 87.69 202 LEU A N 1
ATOM 1656 C CA . LEU A 1 202 ? -24.513 14.294 46.005 1.00 87.69 202 LEU A CA 1
ATOM 1657 C C . LEU A 1 202 ? -26.023 14.538 45.981 1.00 87.69 202 LEU A C 1
ATOM 1659 O O . LEU A 1 202 ? -26.443 15.652 46.277 1.00 87.69 202 LEU A O 1
ATOM 1663 N N . ASN A 1 203 ? -26.838 13.549 45.605 1.00 80.44 203 ASN A N 1
ATOM 1664 C CA . ASN A 1 203 ? -28.282 13.714 45.499 1.00 80.44 203 ASN A CA 1
ATOM 1665 C C . ASN A 1 203 ? -28.957 13.510 46.871 1.00 80.44 203 ASN A C 1
ATOM 1667 O O . ASN A 1 203 ? -29.068 12.366 47.303 1.00 80.44 203 ASN A O 1
ATOM 1671 N N . PRO A 1 204 ? -29.463 14.568 47.539 1.00 72.75 204 PRO A N 1
ATOM 1672 C CA . PRO A 1 204 ? -30.090 14.445 48.857 1.00 72.75 204 PRO A CA 1
ATOM 1673 C C . PRO A 1 204 ? -31.537 13.926 48.790 1.00 72.75 204 PRO A C 1
ATOM 1675 O O . PRO A 1 204 ? -32.184 13.776 49.822 1.00 72.75 204 PRO A O 1
ATOM 1678 N N . PHE A 1 205 ? -32.070 13.714 47.583 1.00 80.62 205 PHE A N 1
ATOM 1679 C CA . PHE A 1 205 ? -33.440 13.265 47.326 1.00 80.62 205 PHE A CA 1
ATOM 1680 C C . PHE A 1 205 ? -33.507 11.792 46.889 1.00 80.62 205 PHE A C 1
ATOM 1682 O O . PHE A 1 205 ? -34.553 11.337 46.422 1.00 80.62 205 PHE A O 1
ATOM 1689 N N . LYS A 1 206 ? -32.387 11.069 46.995 1.00 57.97 206 LYS A N 1
ATOM 1690 C CA . LYS A 1 206 ? -32.295 9.615 46.858 1.00 57.97 206 LYS A CA 1
ATOM 1691 C C . LYS A 1 206 ? -31.919 8.977 48.185 1.00 57.97 206 LYS A C 1
ATOM 1693 O O . LYS A 1 206 ? -31.148 9.607 48.936 1.00 57.97 206 LYS A O 1
#

Secondary structure (DSSP, 8-state):
-EET-SEEHHHHHHHHHHHHHHHHTT--HHHHHHS-HHHHHHHHHHHHPPP---EEE-TT--EEEEEEEEEGGGS-HHHHHT--SSEEEEEEEEEEEEEES-GGGGGEEPTT--PPPEEEEEETTEEEEEEE-S--SSSPPHHHHHHHHHHHHHHHHHHHHHHHHHHHHHHHHHHHHHHHHHHHHHHHHHHHHHHHHHHHHH-TT-